Protein AF-V4CBM0-F1 (afdb_monomer)

pLDDT: mean 77.6, std 17.49, range [26.98, 95.88]

Organism: Lottia gigantea (NCBI:txid225164)

Nearest PDB structures (foldseek):
  9im6-assembly1_A  TM=3.497E-01  e=1.088E+00  Hom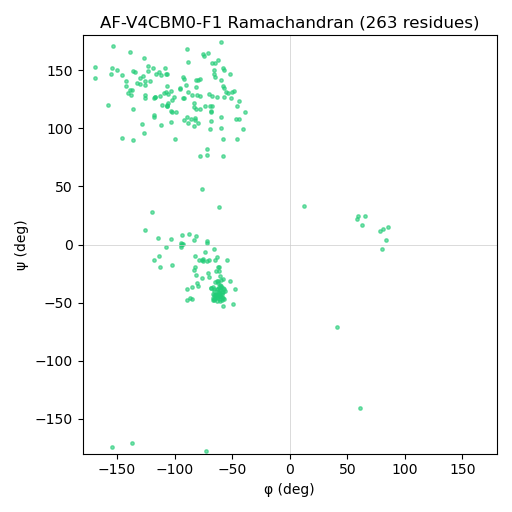o sapiens
  8fs6-assembly1_H  TM=1.779E-01  e=6.383E-01  Saccharomyces cerevisiae
  5ogu-assembly1_A  TM=2.529E-01  e=5.389E+00  Spiroplasma melliferum KC3
  7fgw-assembly2_D  TM=2.327E-01  e=9.746E+00  Toxoplasma gondii

Solvent-accessible surface area (backbone atoms only — not comparable to full-atom values): 16194 Å² total; per-residue (Å²): 112,70,66,62,57,54,51,52,42,50,52,18,54,55,73,86,77,54,63,47,79,45,83,34,39,63,68,55,44,67,76,66,71,54,91,44,55,75,46,75,43,54,47,54,100,58,35,25,43,33,35,30,48,56,75,78,71,84,67,77,94,55,95,67,74,84,70,86,45,55,39,68,57,25,50,47,54,54,52,49,48,52,51,50,52,47,53,58,36,55,77,61,43,39,72,63,37,80,58,59,73,44,76,55,95,90,49,75,42,64,53,70,76,48,50,53,52,37,46,76,70,66,41,54,35,91,83,51,84,93,35,48,65,88,85,62,50,73,82,42,77,48,71,37,41,93,64,28,34,40,33,37,30,38,42,94,88,71,47,80,44,82,46,80,41,49,72,99,55,68,73,92,79,61,55,71,66,51,55,51,36,25,70,73,60,33,66,43,76,49,82,37,73,46,67,75,44,78,39,89,89,71,13,60,42,73,58,58,98,82,40,66,39,78,50,75,46,64,18,64,45,48,68,26,47,63,49,67,41,50,98,86,58,56,49,51,66,58,54,89,53,78,89,52,91,69,61,96,88,59,72,70,66,84,70,44,91,86,56,89,77,89,81,81,133

Mean predicted aligned error: 12.55 Å

Foldseek 3Di:
DVVVVVVQLVQLQDDDDQKDKDKDFPVRCVVPPDPQWPDWADQDPTIITTIGGNDPPPPPPDPDPPDPHNNVVSVVVQVVLVVLVVVLCVQLVVQLFVQWLADDSNDTDGDPVSVVSCVVVVQDDPPDPSHDYDQWAFPDKQRLAHQAIWTFTQGPVRDTDIDGTDPPDDPVFDDPVCSVCLLVQHKDKGKDADDFDADRPHRTDDGDPPDIDIDIDGSCSNVQRWDRADPVSHTDHRPPCPVVPDDPVDDPVPVPVVDDDDDDD

Structure (mmCIF, N/CA/C/O backbone):
data_AF-V4CBM0-F1
#
_entry.id   AF-V4CBM0-F1
#
loop_
_atom_site.group_PDB
_atom_site.id
_atom_site.type_symbol
_atom_site.label_atom_id
_atom_site.label_alt_id
_atom_site.label_comp_id
_atom_site.label_asym_id
_atom_site.label_entity_id
_atom_site.label_seq_id
_atom_site.pdbx_PDB_ins_code
_atom_site.Cartn_x
_atom_site.Cartn_y
_atom_site.Cartn_z
_atom_site.occupancy
_atom_site.B_iso_or_equiv
_atom_site.auth_seq_id
_atom_site.auth_comp_id
_atom_site.auth_asym_id
_atom_site.auth_atom_id
_atom_site.pdbx_PDB_model_num
ATOM 1 N N . MET A 1 1 ? 16.970 11.444 10.203 1.00 76.62 1 MET A N 1
ATOM 2 C CA . MET A 1 1 ? 16.999 10.118 10.868 1.00 76.62 1 MET A CA 1
ATOM 3 C C . MET A 1 1 ? 16.094 9.079 10.203 1.00 76.62 1 MET A C 1
ATOM 5 O O . MET A 1 1 ? 16.608 8.006 9.932 1.00 76.62 1 MET A O 1
ATOM 9 N N . LYS A 1 2 ? 14.819 9.370 9.869 1.00 85.69 2 LYS A N 1
ATOM 10 C CA . LYS A 1 2 ? 13.901 8.404 9.210 1.00 85.69 2 LYS A CA 1
ATOM 11 C C . LYS A 1 2 ? 14.503 7.709 7.976 1.00 85.69 2 LYS A C 1
ATOM 13 O O . LYS A 1 2 ? 14.525 6.488 7.919 1.00 85.69 2 LYS A O 1
ATOM 18 N N . LEU A 1 3 ? 15.054 8.488 7.040 1.00 89.81 3 LEU A N 1
ATOM 19 C CA . LEU A 1 3 ? 15.660 7.955 5.815 1.00 89.81 3 LEU A CA 1
ATOM 20 C C . LEU A 1 3 ? 16.790 6.957 6.105 1.00 89.81 3 LEU A C 1
ATOM 22 O O . LEU A 1 3 ? 16.797 5.873 5.545 1.00 89.81 3 LEU A O 1
ATOM 26 N N . LEU A 1 4 ? 17.697 7.289 7.030 1.00 89.56 4 LEU A N 1
ATOM 27 C CA . LEU A 1 4 ? 18.820 6.418 7.395 1.00 89.56 4 LEU A CA 1
ATOM 28 C C . LEU A 1 4 ? 18.348 5.067 7.944 1.00 89.56 4 LEU A C 1
ATOM 30 O O . LEU A 1 4 ? 18.882 4.037 7.546 1.00 89.56 4 LEU A O 1
ATOM 34 N N . GLY A 1 5 ? 17.339 5.065 8.822 1.00 86.06 5 GLY A N 1
ATOM 35 C CA . GLY A 1 5 ? 16.771 3.828 9.363 1.00 86.06 5 GLY A CA 1
ATOM 36 C C . GLY A 1 5 ? 16.129 2.965 8.276 1.00 86.06 5 GLY A C 1
ATOM 37 O O . GLY A 1 5 ? 16.406 1.768 8.200 1.00 86.06 5 GLY A O 1
ATOM 38 N N . ASN A 1 6 ? 15.341 3.586 7.392 1.00 88.06 6 ASN A N 1
ATOM 39 C CA . ASN A 1 6 ? 14.680 2.872 6.302 1.00 88.06 6 ASN A CA 1
ATOM 40 C C . ASN A 1 6 ? 15.688 2.296 5.297 1.00 88.06 6 ASN A C 1
ATOM 42 O O . ASN A 1 6 ? 15.641 1.117 4.953 1.00 88.06 6 ASN A O 1
ATOM 46 N N . SER A 1 7 ? 16.669 3.099 4.882 1.00 89.25 7 SER A N 1
ATOM 47 C CA . SER A 1 7 ? 17.710 2.647 3.961 1.00 89.25 7 SER A CA 1
ATOM 48 C C . SER A 1 7 ? 18.575 1.532 4.554 1.00 89.25 7 SER A C 1
ATOM 50 O O . SER A 1 7 ? 19.030 0.670 3.807 1.00 89.25 7 SER A O 1
ATOM 52 N N . LEU A 1 8 ? 18.795 1.505 5.874 1.00 89.31 8 LEU A N 1
ATOM 53 C CA . LEU A 1 8 ? 19.616 0.481 6.525 1.00 89.31 8 LEU A CA 1
ATOM 54 C C . LEU A 1 8 ? 18.985 -0.921 6.444 1.00 89.31 8 LEU A C 1
ATOM 56 O O . LEU A 1 8 ? 19.668 -1.878 6.059 1.00 89.31 8 LEU A O 1
ATOM 60 N N . TYR A 1 9 ? 17.692 -1.066 6.768 1.00 88.25 9 TYR A N 1
ATOM 61 C CA . TYR A 1 9 ? 17.031 -2.372 6.629 1.00 88.25 9 TYR A CA 1
ATOM 62 C C . TYR A 1 9 ? 16.884 -2.757 5.151 1.00 88.25 9 TYR A C 1
ATOM 64 O O . TYR A 1 9 ? 17.096 -3.921 4.806 1.00 88.25 9 TYR A O 1
ATOM 72 N N . GLY A 1 10 ? 16.599 -1.788 4.271 1.00 88.81 10 GLY A N 1
ATOM 73 C CA . GLY A 1 10 ? 16.515 -2.017 2.827 1.00 88.81 10 GLY A CA 1
ATOM 74 C C . GLY A 1 10 ? 17.833 -2.557 2.272 1.00 88.81 10 GLY A C 1
ATOM 75 O O . GLY A 1 10 ? 17.858 -3.581 1.590 1.00 88.81 10 GLY A O 1
ATOM 76 N N . LYS A 1 11 ? 18.961 -1.955 2.672 1.00 88.06 11 LYS A N 1
ATOM 77 C CA . LYS A 1 11 ? 20.306 -2.432 2.318 1.00 88.06 11 LYS A CA 1
ATOM 78 C C . LYS A 1 11 ? 20.616 -3.821 2.859 1.00 88.06 11 LYS A C 1
ATOM 80 O O . LYS A 1 11 ? 21.287 -4.592 2.180 1.00 88.06 11 LYS A O 1
ATOM 85 N N . SER A 1 12 ? 20.089 -4.174 4.029 1.00 88.56 12 SER A N 1
ATOM 86 C CA . SER A 1 12 ? 20.242 -5.525 4.584 1.00 88.56 12 SER A CA 1
ATOM 87 C C . SER A 1 12 ? 19.546 -6.585 3.719 1.00 88.56 12 SER A C 1
ATOM 89 O O . SER A 1 12 ? 20.041 -7.700 3.616 1.00 88.56 12 SER A O 1
ATOM 91 N N . ASN A 1 13 ? 18.439 -6.236 3.053 1.00 86.44 13 ASN A N 1
ATOM 92 C CA . ASN A 1 13 ? 17.694 -7.125 2.153 1.00 86.44 13 ASN A CA 1
ATOM 93 C C . ASN A 1 13 ? 18.099 -7.012 0.678 1.00 86.44 13 ASN A C 1
ATOM 95 O O . ASN A 1 13 ? 17.535 -7.731 -0.150 1.00 86.44 13 ASN A O 1
ATOM 99 N N . GLN A 1 14 ? 19.066 -6.152 0.339 1.00 84.75 14 GLN A N 1
ATOM 100 C CA . GLN A 1 14 ? 19.487 -5.938 -1.041 1.00 84.75 14 GLN A CA 1
ATOM 101 C C . GLN A 1 14 ? 19.856 -7.280 -1.694 1.00 84.75 14 GLN A C 1
ATOM 103 O O . GLN A 1 14 ? 20.572 -8.099 -1.103 1.00 84.75 14 GLN A O 1
ATOM 108 N N . LYS A 1 15 ? 19.295 -7.516 -2.885 1.00 79.00 15 LYS A N 1
ATOM 109 C CA . LYS A 1 15 ? 19.694 -8.615 -3.764 1.00 79.00 15 LYS A CA 1
ATOM 110 C C . LYS A 1 15 ? 20.981 -8.218 -4.475 1.00 79.00 15 LYS A C 1
ATOM 112 O O . LYS A 1 15 ? 21.133 -7.054 -4.852 1.00 79.00 15 LYS A O 1
ATOM 117 N N . ASP A 1 16 ? 21.872 -9.182 -4.654 1.00 76.06 16 ASP A N 1
ATOM 118 C CA . ASP A 1 16 ? 23.047 -8.985 -5.492 1.00 76.06 16 ASP A CA 1
ATOM 119 C C . ASP A 1 16 ? 22.558 -8.729 -6.923 1.00 76.06 16 ASP A C 1
ATOM 121 O O . ASP A 1 16 ? 21.705 -9.451 -7.445 1.00 76.06 16 ASP A O 1
ATOM 125 N N . ILE A 1 17 ? 23.027 -7.633 -7.512 1.00 77.12 17 ILE A N 1
ATOM 126 C CA . ILE A 1 17 ? 22.750 -7.297 -8.904 1.00 77.12 17 ILE A CA 1
ATOM 127 C C . ILE A 1 17 ? 23.904 -7.900 -9.692 1.00 77.12 17 ILE A C 1
ATOM 129 O O . ILE A 1 17 ? 25.021 -7.407 -9.599 1.00 77.12 17 ILE A O 1
ATOM 133 N N . THR A 1 18 ? 23.636 -8.984 -10.412 1.00 81.50 18 THR A N 1
ATOM 134 C CA . THR A 1 18 ? 24.633 -9.661 -11.253 1.00 81.50 18 THR A CA 1
ATOM 135 C C . THR A 1 18 ? 24.577 -9.182 -12.697 1.00 81.50 18 THR A C 1
ATOM 137 O O . THR A 1 18 ? 25.313 -9.679 -13.535 1.00 81.50 18 THR A O 1
ATOM 140 N N . THR A 1 19 ? 23.690 -8.237 -13.020 1.00 85.94 19 THR A N 1
ATOM 141 C CA . THR A 1 19 ? 23.535 -7.724 -14.380 1.00 85.94 19 THR A CA 1
ATOM 142 C C . THR A 1 19 ? 23.768 -6.225 -14.436 1.00 85.94 19 THR A C 1
ATOM 144 O O . THR A 1 19 ? 23.343 -5.466 -13.565 1.00 85.94 19 THR A O 1
ATOM 147 N N . SER A 1 20 ? 24.430 -5.774 -15.494 1.00 87.44 20 SER A N 1
ATOM 148 C CA . SER A 1 20 ? 24.606 -4.357 -15.791 1.00 87.44 20 SER A CA 1
ATOM 149 C C . SER A 1 20 ? 23.913 -4.002 -17.095 1.00 87.44 20 SER A C 1
ATOM 151 O O . SER A 1 20 ? 23.815 -4.812 -18.017 1.00 87.44 20 SER A O 1
ATOM 153 N N . ARG A 1 21 ? 23.399 -2.770 -17.170 1.00 90.25 21 ARG A N 1
ATOM 154 C CA . ARG A 1 21 ? 22.770 -2.227 -18.376 1.00 90.25 21 ARG A CA 1
ATOM 155 C C . ARG A 1 21 ? 23.606 -1.095 -18.938 1.00 90.25 21 ARG A C 1
ATOM 157 O O . ARG A 1 21 ? 23.890 -0.127 -18.238 1.00 90.25 21 ARG A O 1
ATOM 164 N N . HIS A 1 22 ? 23.928 -1.198 -20.220 1.00 89.38 22 HIS A N 1
ATOM 165 C CA . HIS A 1 22 ? 24.756 -0.242 -20.946 1.00 89.38 22 HIS A CA 1
ATOM 166 C C . HIS A 1 22 ? 24.018 0.310 -22.159 1.00 89.38 22 HIS A C 1
ATOM 168 O O . HIS A 1 22 ? 23.159 -0.358 -22.726 1.00 89.38 22 HIS A O 1
ATOM 174 N N . LEU A 1 23 ? 24.375 1.523 -22.582 1.00 92.44 23 LEU A N 1
ATOM 175 C CA . LEU A 1 23 ? 23.932 2.093 -23.854 1.00 92.44 23 LEU A CA 1
ATOM 176 C C . LEU A 1 23 ? 25.089 2.011 -24.855 1.00 92.44 23 LEU A C 1
ATOM 178 O O . LEU A 1 23 ? 26.056 2.765 -24.748 1.00 92.44 23 LEU A O 1
ATOM 182 N N . TRP A 1 24 ? 25.012 1.085 -25.806 1.00 92.31 24 TRP A N 1
ATOM 183 C CA . TRP A 1 24 ? 26.088 0.784 -26.754 1.00 92.31 24 TRP A CA 1
ATOM 184 C C . TRP A 1 24 ? 25.722 1.147 -28.186 1.00 92.31 24 TRP A C 1
ATOM 186 O O . TRP A 1 24 ? 24.564 1.061 -28.583 1.00 92.31 24 TRP A O 1
ATOM 196 N N . SER A 1 25 ? 26.723 1.529 -28.981 1.00 91.19 25 SER A N 1
ATOM 197 C CA . SER A 1 25 ? 26.547 1.659 -30.430 1.00 91.19 25 SER A CA 1
ATOM 198 C C . SER A 1 25 ? 26.487 0.288 -31.108 1.00 91.19 25 SER A C 1
ATOM 200 O O . SER A 1 25 ? 26.961 -0.694 -30.537 1.00 91.19 25 SER A O 1
ATOM 202 N N . GLU A 1 26 ? 25.986 0.205 -32.346 1.00 86.44 26 GLU A N 1
ATOM 203 C CA . GLU A 1 26 ? 26.012 -1.059 -33.106 1.00 86.44 26 GLU A CA 1
ATOM 204 C C . GLU A 1 26 ? 27.435 -1.626 -33.244 1.00 86.44 26 GLU A C 1
ATOM 206 O O . GLU A 1 26 ? 27.645 -2.831 -33.113 1.00 86.44 26 GLU A O 1
ATOM 211 N N . ALA A 1 27 ? 28.425 -0.756 -33.469 1.00 88.31 27 ALA A N 1
ATOM 212 C CA . ALA A 1 27 ? 29.824 -1.156 -33.577 1.00 88.31 27 ALA A CA 1
ATOM 213 C C . ALA A 1 27 ? 30.355 -1.713 -32.247 1.00 88.31 27 ALA A C 1
ATOM 215 O O . ALA A 1 27 ? 31.015 -2.750 -32.233 1.00 88.31 27 ALA A O 1
ATOM 216 N N . THR A 1 28 ? 30.025 -1.058 -31.130 1.00 89.56 28 THR A N 1
ATOM 217 C CA . THR A 1 28 ? 30.413 -1.499 -29.782 1.00 89.56 28 THR A CA 1
ATOM 218 C C . THR A 1 28 ? 29.756 -2.827 -29.421 1.00 89.56 28 THR A C 1
ATOM 220 O O . THR A 1 28 ? 30.436 -3.711 -28.912 1.00 89.56 28 THR A O 1
ATOM 223 N N . LEU A 1 29 ? 28.468 -2.990 -29.730 1.00 87.06 29 LEU A N 1
ATOM 224 C CA . LEU A 1 29 ? 27.737 -4.233 -29.509 1.00 87.06 29 LEU A CA 1
ATOM 225 C C . LEU A 1 29 ? 28.360 -5.387 -30.297 1.00 87.06 29 LEU A C 1
ATOM 227 O O . LEU A 1 29 ? 28.656 -6.418 -29.712 1.00 87.06 29 LEU A O 1
ATOM 231 N N . LYS A 1 30 ? 28.632 -5.203 -31.596 1.00 86.75 30 LYS A N 1
ATOM 232 C CA . LYS A 1 30 ? 29.274 -6.238 -32.425 1.00 86.75 30 LYS A CA 1
ATOM 233 C C . LYS A 1 30 ? 30.675 -6.605 -31.937 1.00 86.75 30 LYS A C 1
ATOM 235 O O . LYS A 1 30 ? 31.043 -7.771 -31.995 1.00 86.75 30 LYS A O 1
ATOM 240 N N . ALA A 1 31 ? 31.451 -5.624 -31.474 1.00 88.06 31 ALA A N 1
ATOM 241 C CA . ALA A 1 31 ? 32.805 -5.853 -30.974 1.00 88.06 31 ALA A CA 1
ATOM 242 C C . ALA A 1 31 ? 32.844 -6.602 -29.629 1.00 88.06 31 ALA A C 1
ATOM 244 O O . ALA A 1 31 ? 33.845 -7.247 -29.340 1.00 88.06 31 ALA A O 1
ATOM 245 N N . ASN A 1 32 ? 31.775 -6.522 -28.828 1.00 85.69 32 ASN A N 1
ATOM 246 C CA . ASN A 1 32 ? 31.679 -7.116 -27.489 1.00 85.69 32 ASN A CA 1
ATOM 247 C C . ASN A 1 32 ? 30.531 -8.142 -27.397 1.00 85.69 32 ASN A C 1
ATOM 249 O O . ASN A 1 32 ? 29.930 -8.306 -26.339 1.00 85.69 32 ASN A O 1
ATOM 253 N N . PHE A 1 33 ? 30.170 -8.784 -28.514 1.00 86.38 33 PHE A N 1
ATOM 254 C CA . PHE A 1 33 ? 29.100 -9.781 -28.545 1.00 86.38 33 PHE A CA 1
ATOM 255 C C . PHE A 1 33 ? 29.641 -11.144 -28.102 1.00 86.38 33 PHE A C 1
ATOM 257 O O . PHE A 1 33 ? 30.300 -11.836 -28.881 1.00 86.38 33 PHE A O 1
ATOM 264 N N . ASP A 1 34 ? 29.366 -11.524 -26.858 1.00 83.69 34 ASP A N 1
ATOM 265 C CA . ASP A 1 34 ? 29.839 -12.766 -26.249 1.00 83.69 34 ASP A CA 1
ATOM 266 C C . ASP A 1 34 ? 28.736 -13.477 -25.436 1.00 83.69 34 ASP A C 1
ATOM 268 O O . ASP A 1 34 ? 27.558 -13.122 -25.498 1.00 83.69 34 ASP A O 1
ATOM 272 N N . SER A 1 35 ? 29.115 -14.515 -24.685 1.00 83.12 35 SER A N 1
ATOM 273 C CA . SER A 1 35 ? 28.209 -15.294 -23.832 1.00 83.12 35 SER A CA 1
ATOM 274 C C . SER A 1 35 ? 27.694 -14.549 -22.597 1.00 83.12 35 SER A C 1
ATOM 276 O O . SER A 1 35 ? 26.767 -15.037 -21.953 1.00 83.12 35 SER A O 1
ATOM 278 N N . HIS A 1 36 ? 28.285 -13.408 -22.239 1.00 81.62 36 HIS A N 1
ATOM 279 C CA . HIS A 1 36 ? 27.859 -12.603 -21.093 1.00 81.62 36 HIS A CA 1
ATOM 280 C C . HIS A 1 36 ? 26.676 -11.712 -21.437 1.00 81.62 36 HIS A C 1
ATOM 282 O O . HIS A 1 36 ? 25.953 -11.263 -20.549 1.00 81.62 36 HIS A O 1
ATOM 288 N N . LEU A 1 37 ? 26.446 -11.462 -22.722 1.00 85.31 37 LEU A N 1
ATOM 289 C CA . LEU A 1 37 ? 25.296 -10.713 -23.177 1.00 85.31 37 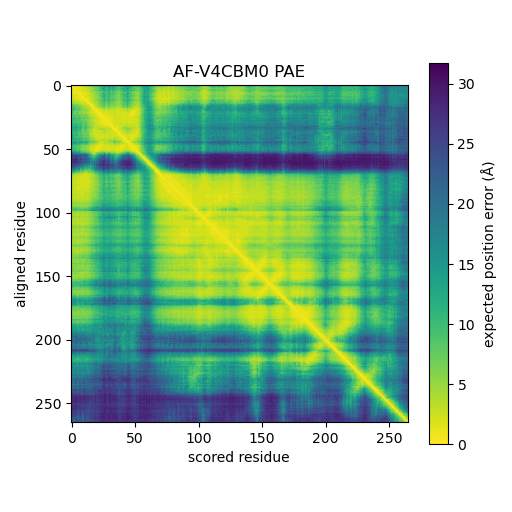LEU A CA 1
ATOM 290 C C . LEU A 1 37 ? 24.007 -11.517 -22.934 1.00 85.31 37 LEU A C 1
ATOM 292 O O . LEU A 1 37 ? 23.775 -12.555 -23.549 1.00 85.31 37 LEU A O 1
ATOM 296 N N . ILE A 1 38 ? 23.141 -11.005 -22.057 1.00 86.94 38 ILE A N 1
ATOM 297 C CA . ILE A 1 38 ? 21.846 -11.622 -21.728 1.00 86.94 38 ILE A CA 1
ATOM 298 C C . ILE A 1 38 ? 20.784 -11.160 -22.722 1.00 86.94 38 ILE A C 1
ATOM 300 O O . ILE A 1 38 ? 19.978 -11.952 -23.208 1.00 86.94 38 ILE A O 1
ATOM 304 N N . ASN A 1 39 ? 20.754 -9.855 -22.995 1.00 88.50 39 ASN A N 1
ATOM 305 C CA . ASN A 1 39 ? 19.740 -9.244 -23.840 1.00 88.50 39 ASN A CA 1
ATOM 306 C C . ASN A 1 39 ? 20.262 -7.952 -24.480 1.00 88.50 39 ASN A C 1
ATOM 308 O O . ASN A 1 39 ? 21.094 -7.254 -23.904 1.00 88.50 39 ASN A O 1
ATOM 312 N N . TYR A 1 40 ? 19.743 -7.598 -25.653 1.00 87.81 40 TYR A N 1
ATOM 313 C CA . TYR A 1 40 ? 19.979 -6.299 -26.274 1.00 87.81 40 TYR A CA 1
ATOM 314 C C . TYR A 1 40 ? 18.715 -5.803 -26.977 1.00 87.81 40 TYR A C 1
ATOM 316 O O . TYR A 1 40 ? 18.037 -6.543 -27.686 1.00 87.81 40 TYR A O 1
ATOM 324 N N . GLU A 1 41 ? 18.405 -4.524 -26.800 1.00 85.31 41 GLU A N 1
ATOM 325 C CA . GLU A 1 41 ? 17.227 -3.875 -27.368 1.00 85.31 41 GLU A CA 1
ATOM 326 C C . GLU A 1 41 ? 17.656 -2.640 -28.164 1.00 85.31 41 GLU A C 1
ATOM 328 O O . GLU A 1 41 ? 18.339 -1.758 -27.637 1.00 85.31 41 GLU A O 1
ATOM 333 N N . LYS A 1 42 ? 17.251 -2.554 -29.438 1.00 84.75 42 LYS A N 1
ATOM 334 C CA . LYS A 1 42 ? 17.526 -1.380 -30.274 1.00 84.75 42 LYS A CA 1
ATOM 335 C C . LYS A 1 42 ? 16.709 -0.192 -29.766 1.00 84.75 42 LYS A C 1
ATOM 337 O O . LYS A 1 42 ? 15.484 -0.228 -29.782 1.00 84.75 42 LYS A O 1
ATOM 342 N N . VAL A 1 43 ? 17.383 0.875 -29.346 1.00 81.56 43 VAL A N 1
ATOM 343 C CA . VAL A 1 43 ? 16.724 2.105 -28.874 1.00 81.56 43 VAL A CA 1
ATOM 344 C C . VAL A 1 43 ? 16.387 3.009 -30.052 1.00 81.56 43 VAL A C 1
ATOM 346 O O . VAL A 1 43 ? 15.280 3.537 -30.139 1.00 81.56 43 VAL A O 1
ATOM 349 N N . ASN A 1 44 ? 17.361 3.194 -30.943 1.00 82.81 44 ASN A N 1
ATOM 350 C CA . ASN A 1 44 ? 17.296 4.036 -32.134 1.00 82.81 44 ASN A CA 1
ATOM 351 C C . ASN A 1 44 ? 18.287 3.510 -33.190 1.00 82.81 44 ASN A C 1
ATOM 353 O O . ASN A 1 44 ? 18.901 2.461 -33.001 1.00 82.81 44 ASN A O 1
ATOM 357 N N . ASP A 1 45 ? 18.457 4.223 -34.304 1.00 81.44 45 ASP A N 1
ATOM 358 C CA . ASP A 1 45 ? 19.302 3.771 -35.417 1.00 81.44 45 ASP A CA 1
ATOM 359 C C . ASP A 1 45 ? 20.783 3.585 -35.082 1.00 81.44 45 ASP A C 1
ATOM 361 O O . ASP A 1 45 ? 21.466 2.859 -35.798 1.00 81.44 45 ASP A O 1
ATOM 365 N N . SER A 1 46 ? 21.280 4.188 -34.002 1.00 81.44 46 SER A N 1
ATOM 366 C CA . SER A 1 46 ? 22.697 4.145 -33.641 1.00 81.44 46 SER A CA 1
ATOM 367 C C . SER A 1 46 ? 22.989 3.467 -32.305 1.00 81.44 46 SER A C 1
ATOM 369 O O . SER A 1 46 ? 24.154 3.159 -32.054 1.00 81.44 46 SER A O 1
ATOM 371 N N . GLN A 1 47 ? 21.984 3.220 -31.457 1.00 88.75 47 GLN A N 1
ATOM 372 C CA . GLN A 1 47 ? 22.174 2.793 -30.069 1.00 88.75 47 GLN A CA 1
ATOM 373 C C . GLN A 1 47 ? 21.268 1.635 -29.639 1.00 88.75 47 GLN A C 1
ATOM 375 O O . GLN A 1 47 ? 20.107 1.524 -30.039 1.00 88.75 47 GLN A O 1
ATOM 380 N N . TYR A 1 48 ? 21.804 0.828 -28.728 1.00 88.44 48 TYR A N 1
ATOM 381 C CA . TYR A 1 48 ? 21.191 -0.348 -28.127 1.00 88.44 48 TYR A CA 1
ATOM 382 C C . TYR A 1 48 ? 21.318 -0.271 -26.603 1.00 88.44 48 TYR A C 1
ATOM 384 O O . TYR A 1 48 ? 22.379 0.090 -26.096 1.00 88.44 48 TYR A O 1
ATOM 392 N N . ILE A 1 49 ? 20.261 -0.625 -25.870 1.00 92.06 49 ILE A N 1
ATOM 393 C CA . ILE A 1 49 ? 20.373 -0.964 -24.448 1.00 92.06 49 ILE A CA 1
ATOM 394 C C . ILE A 1 49 ? 20.798 -2.422 -24.385 1.00 92.06 49 ILE A C 1
ATOM 396 O O . ILE A 1 49 ? 20.107 -3.282 -24.923 1.00 92.06 49 ILE A O 1
ATOM 400 N N . VAL A 1 50 ? 21.925 -2.692 -23.744 1.00 89.25 50 VAL A N 1
ATOM 401 C CA . VAL A 1 50 ? 22.518 -4.024 -23.645 1.00 89.25 50 VAL A CA 1
ATOM 402 C C . VAL A 1 50 ? 22.571 -4.416 -22.180 1.00 89.25 50 VAL A C 1
ATOM 404 O O . VAL A 1 50 ? 23.083 -3.659 -21.359 1.00 89.25 50 VAL A O 1
ATOM 407 N N . GLU A 1 51 ? 22.009 -5.573 -21.853 1.00 92.00 51 GLU A N 1
ATOM 408 C CA . GLU A 1 51 ? 22.066 -6.181 -20.529 1.00 92.00 51 GLU A CA 1
ATOM 409 C C . GLU A 1 51 ? 23.095 -7.309 -20.538 1.00 92.00 51 GLU A C 1
ATOM 411 O O . GLU A 1 51 ? 23.029 -8.220 -21.366 1.00 92.00 51 GLU A O 1
ATOM 416 N N . ILE A 1 52 ? 24.055 -7.223 -19.624 1.00 89.50 52 ILE A N 1
ATOM 417 C CA . ILE A 1 52 ? 25.225 -8.099 -19.563 1.00 89.50 52 ILE A CA 1
ATOM 418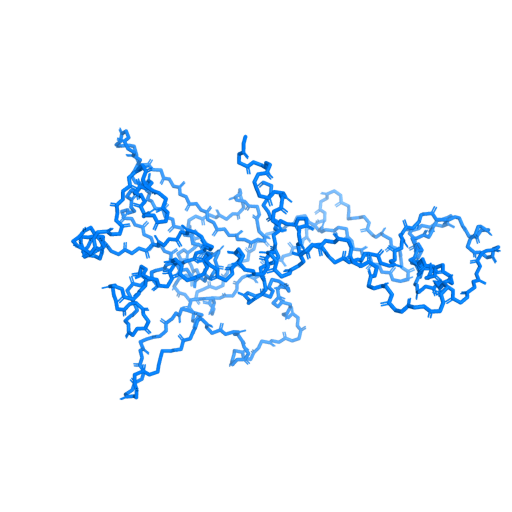 C C . ILE A 1 52 ? 25.289 -8.701 -18.170 1.00 89.50 52 ILE A C 1
ATOM 420 O O . ILE A 1 52 ? 25.082 -7.991 -17.186 1.00 89.50 52 ILE A O 1
ATOM 424 N N . ASN A 1 53 ? 25.581 -9.993 -18.087 1.00 87.12 53 ASN A N 1
ATOM 425 C CA . ASN A 1 53 ? 25.921 -10.656 -16.842 1.00 87.12 53 ASN A CA 1
ATOM 426 C C . ASN A 1 53 ? 27.339 -10.237 -16.444 1.00 87.12 53 ASN A C 1
ATOM 428 O O . ASN A 1 53 ? 28.286 -10.456 -17.198 1.00 87.12 53 ASN A O 1
ATOM 432 N N . GLU A 1 54 ? 27.494 -9.610 -15.286 1.00 74.44 54 GLU A N 1
ATOM 433 C CA . GLU A 1 54 ? 28.817 -9.389 -14.719 1.00 74.44 54 GLU A CA 1
ATOM 434 C C . GLU A 1 54 ? 29.372 -10.766 -14.327 1.00 74.44 54 GLU A C 1
ATOM 436 O O . GLU A 1 54 ? 28.745 -11.474 -13.541 1.00 74.44 54 GLU A O 1
ATOM 441 N N . GLU A 1 55 ? 30.500 -11.183 -14.919 1.00 63.09 55 GLU A N 1
ATOM 442 C CA . GLU A 1 55 ? 31.161 -12.441 -14.553 1.00 63.09 55 GLU A CA 1
ATOM 443 C C . GLU A 1 55 ? 31.293 -12.535 -13.026 1.00 63.09 55 GLU A C 1
ATOM 445 O O . GLU A 1 55 ? 31.791 -11.611 -12.368 1.00 63.09 55 GLU A O 1
ATOM 450 N N . GLU A 1 56 ? 30.914 -13.683 -12.455 1.00 54.34 56 GLU A N 1
ATOM 451 C CA . GLU A 1 56 ? 31.467 -14.083 -11.169 1.00 54.34 56 GLU A CA 1
ATOM 452 C C . GLU A 1 56 ? 32.978 -14.182 -11.377 1.00 54.34 56 GLU A C 1
ATOM 454 O O . GLU A 1 56 ? 33.464 -15.151 -11.956 1.00 54.34 56 GLU A O 1
ATOM 459 N N . LYS A 1 57 ? 33.733 -13.155 -10.960 1.00 51.66 57 LYS A N 1
ATOM 460 C CA . LYS A 1 57 ? 35.191 -13.259 -10.859 1.00 51.66 57 LYS A CA 1
ATOM 461 C C . LYS A 1 57 ? 35.489 -14.582 -10.171 1.00 51.66 57 LYS A C 1
ATOM 463 O O . LYS A 1 57 ? 35.033 -14.767 -9.047 1.00 51.66 57 LYS A O 1
ATOM 468 N N . GLU A 1 58 ? 36.204 -15.462 -10.863 1.00 40.75 58 GLU A N 1
ATOM 469 C CA . GLU A 1 58 ? 36.577 -16.806 -10.428 1.00 40.75 58 GLU A CA 1
ATOM 470 C C . GLU A 1 58 ? 36.982 -16.777 -8.942 1.00 40.75 58 GLU A C 1
ATOM 472 O O . GLU A 1 58 ? 38.058 -16.302 -8.567 1.00 40.75 58 GLU A O 1
ATOM 477 N N . PHE A 1 59 ? 36.054 -17.167 -8.064 1.00 47.84 59 PHE A N 1
ATOM 478 C CA . PHE A 1 59 ? 36.296 -17.181 -6.630 1.00 47.84 59 PHE A CA 1
ATOM 479 C C . PHE A 1 59 ? 37.134 -18.416 -6.323 1.00 47.84 59 PHE A C 1
ATOM 481 O O . PHE A 1 59 ? 36.689 -19.548 -6.497 1.00 47.84 59 PHE A O 1
ATOM 488 N N . ASP A 1 60 ? 38.344 -18.173 -5.834 1.00 46.72 60 ASP A N 1
ATOM 489 C CA . ASP A 1 60 ? 39.255 -19.162 -5.268 1.00 46.72 60 ASP A CA 1
ATOM 490 C C . ASP A 1 60 ? 38.511 -20.134 -4.318 1.00 46.72 60 ASP A C 1
ATOM 492 O O . ASP A 1 60 ? 38.044 -19.733 -3.247 1.00 46.72 60 ASP A O 1
ATOM 496 N N . CYS A 1 61 ? 38.342 -21.379 -4.791 1.00 40.81 61 CYS A N 1
ATOM 497 C CA . CYS A 1 61 ? 37.898 -22.658 -4.202 1.00 40.81 61 CYS A CA 1
ATOM 498 C C . CYS A 1 61 ? 37.239 -22.721 -2.802 1.00 40.81 61 CYS A C 1
ATOM 500 O O . CYS A 1 61 ? 37.346 -23.732 -2.106 1.00 40.81 61 CYS A O 1
ATOM 502 N N . THR A 1 62 ? 36.483 -21.712 -2.380 1.00 53.00 62 THR A N 1
ATOM 503 C CA . THR A 1 62 ? 35.604 -21.777 -1.207 1.00 53.00 62 THR A CA 1
ATOM 504 C C . THR A 1 62 ? 34.306 -21.035 -1.514 1.00 53.00 62 THR A C 1
ATOM 506 O O . THR A 1 62 ? 34.376 -19.898 -1.976 1.00 53.00 62 THR A O 1
ATOM 509 N N . PRO A 1 63 ? 33.117 -21.622 -1.262 1.00 43.56 63 PRO A N 1
ATOM 510 C CA . PRO A 1 63 ? 31.840 -20.953 -1.487 1.00 43.56 63 PRO A CA 1
ATOM 511 C C . PRO A 1 63 ? 31.657 -19.866 -0.422 1.00 43.56 63 PRO A C 1
ATOM 513 O O . PRO A 1 63 ? 30.959 -20.033 0.577 1.00 43.56 63 PRO A O 1
ATOM 516 N N . LYS A 1 64 ? 32.350 -18.742 -0.593 1.00 51.97 64 LYS A N 1
ATOM 517 C CA . LYS A 1 64 ? 32.104 -17.523 0.163 1.00 51.97 64 LYS A CA 1
ATOM 518 C C . LYS A 1 64 ? 30.896 -16.880 -0.487 1.00 51.97 64 LYS A C 1
ATOM 520 O O . LYS A 1 64 ? 31.006 -16.328 -1.571 1.00 51.97 64 LYS A O 1
ATOM 525 N N . SER A 1 65 ? 29.746 -16.990 0.173 1.00 50.44 65 SER A N 1
ATOM 526 C CA . SER A 1 65 ? 28.567 -16.175 -0.126 1.00 50.44 65 SER A CA 1
ATOM 527 C C . SER A 1 65 ? 29.012 -14.747 -0.463 1.00 50.44 65 SER A C 1
ATOM 529 O O . SER A 1 65 ? 29.536 -14.051 0.406 1.00 50.44 65 SER A O 1
ATOM 531 N N . THR A 1 66 ? 28.813 -14.321 -1.712 1.00 58.09 66 THR A N 1
ATOM 532 C CA . THR A 1 66 ? 29.103 -12.958 -2.203 1.00 58.09 66 THR A CA 1
ATOM 533 C C . THR A 1 66 ? 28.287 -11.900 -1.471 1.00 58.09 66 THR A C 1
ATOM 535 O O . THR A 1 66 ? 28.648 -10.723 -1.445 1.00 58.09 66 THR A O 1
ATOM 538 N N . ARG A 1 67 ? 27.199 -12.329 -0.826 1.00 60.66 67 ARG A N 1
ATOM 539 C CA . ARG A 1 67 ? 26.286 -11.473 -0.090 1.00 60.66 67 ARG A CA 1
ATOM 540 C C . ARG A 1 67 ? 26.943 -10.918 1.173 1.00 60.66 67 ARG A C 1
ATOM 542 O O . ARG A 1 67 ? 26.982 -11.569 2.216 1.00 60.66 67 ARG A O 1
ATOM 549 N N . LEU A 1 68 ? 27.412 -9.676 1.080 1.00 68.19 68 LEU A N 1
ATOM 550 C CA . LEU A 1 68 ? 27.925 -8.898 2.214 1.00 68.19 68 LEU A CA 1
ATOM 551 C C . LEU A 1 68 ? 26.800 -8.344 3.109 1.00 68.19 68 LEU A C 1
ATOM 553 O O . LEU A 1 68 ? 27.066 -7.866 4.212 1.00 68.19 68 LEU A O 1
ATOM 557 N N . SER A 1 69 ? 25.544 -8.377 2.644 1.00 76.75 69 SER A N 1
ATOM 558 C CA . SER A 1 69 ? 24.390 -7.856 3.379 1.00 76.75 69 SER A CA 1
ATOM 559 C C . SER A 1 69 ? 23.771 -8.916 4.308 1.00 76.75 69 SER A C 1
ATOM 561 O O . SER A 1 69 ? 23.501 -10.044 3.883 1.00 76.75 69 SER A O 1
ATOM 563 N N . PRO A 1 70 ? 23.503 -8.591 5.588 1.00 86.69 70 PRO A N 1
ATOM 564 C CA . PRO A 1 70 ? 22.924 -9.534 6.540 1.00 86.69 70 PRO A CA 1
ATOM 565 C C . PRO A 1 70 ? 21.412 -9.692 6.305 1.00 86.69 70 PRO A C 1
ATOM 567 O O . PRO A 1 70 ? 20.591 -9.183 7.064 1.00 86.69 70 PRO A O 1
ATOM 570 N N . SER A 1 71 ? 21.003 -10.423 5.271 1.00 87.50 71 SER A N 1
ATOM 571 C CA . SER A 1 71 ? 19.584 -10.557 4.892 1.00 87.50 71 SER A CA 1
ATOM 572 C C . SER A 1 71 ? 18.681 -11.168 5.953 1.00 87.50 71 SER A C 1
ATOM 574 O O . SER A 1 71 ? 17.491 -10.857 6.009 1.00 87.50 71 SER A O 1
ATOM 576 N N . HIS A 1 72 ? 19.234 -12.002 6.833 1.00 89.25 72 HIS A N 1
ATOM 577 C CA . HIS A 1 72 ? 18.508 -12.497 8.000 1.00 89.25 72 HIS A CA 1
ATOM 578 C C . HIS A 1 72 ? 18.080 -11.354 8.928 1.00 89.25 72 HIS A C 1
ATOM 580 O O . HIS A 1 72 ? 16.972 -11.393 9.454 1.00 89.25 72 HIS A O 1
ATOM 586 N N . LEU A 1 73 ? 18.903 -10.309 9.074 1.00 89.88 73 LEU A N 1
ATOM 587 C CA . LEU A 1 73 ? 18.553 -9.122 9.853 1.00 89.88 73 LEU A CA 1
ATOM 588 C C . LEU A 1 73 ? 17.398 -8.364 9.198 1.00 89.88 73 LEU A C 1
ATOM 590 O O . LEU A 1 73 ? 16.421 -8.043 9.867 1.00 89.88 73 LEU A O 1
ATOM 594 N N . GLY A 1 74 ? 17.471 -8.119 7.888 1.00 90.19 74 GLY A N 1
ATOM 595 C CA . GLY A 1 74 ? 16.387 -7.442 7.175 1.00 90.19 74 GLY A CA 1
ATOM 596 C C . GLY A 1 74 ? 15.077 -8.243 7.198 1.00 90.19 74 GLY A C 1
ATOM 597 O O . GLY A 1 74 ? 14.006 -7.673 7.403 1.00 90.19 74 GLY A O 1
ATOM 598 N N . SER A 1 75 ? 15.150 -9.571 7.092 1.00 90.69 75 SER A N 1
ATOM 599 C CA . SER A 1 75 ? 13.991 -10.466 7.232 1.00 90.69 75 SER A CA 1
ATOM 600 C C . SER A 1 75 ? 13.423 -10.451 8.656 1.00 90.69 75 SER A C 1
ATOM 602 O O . SER A 1 75 ? 12.205 -10.425 8.851 1.00 90.69 75 SER A O 1
ATOM 604 N N . PHE A 1 76 ? 14.293 -10.412 9.669 1.00 93.19 76 PHE A N 1
ATOM 605 C CA . PHE A 1 76 ? 13.896 -10.286 11.068 1.00 93.19 76 PHE A CA 1
ATOM 606 C C . PHE A 1 76 ? 13.157 -8.966 11.322 1.00 93.19 76 PHE A C 1
ATOM 608 O O . PHE A 1 76 ? 12.074 -8.981 11.898 1.00 93.19 76 PHE A O 1
ATOM 615 N N . VAL A 1 77 ? 13.668 -7.839 10.818 1.00 92.19 77 VAL A N 1
ATOM 616 C CA . VAL A 1 77 ? 13.001 -6.530 10.931 1.00 92.19 77 VAL A CA 1
ATOM 617 C C . VAL A 1 77 ? 11.609 -6.556 10.289 1.00 92.19 77 VAL A C 1
ATOM 619 O O . VAL A 1 77 ? 10.633 -6.160 10.929 1.00 92.19 77 VAL A O 1
ATOM 622 N N . LEU A 1 78 ? 11.484 -7.081 9.063 1.00 90.94 78 LEU A N 1
ATOM 623 C CA . LEU A 1 78 ? 10.197 -7.164 8.356 1.00 90.94 78 LEU A CA 1
ATOM 624 C C . LEU A 1 78 ? 9.191 -8.084 9.064 1.00 90.94 78 LEU A C 1
ATOM 626 O O . LEU A 1 78 ? 8.015 -7.743 9.198 1.00 90.94 78 LEU A O 1
ATOM 630 N N . SER A 1 79 ? 9.637 -9.248 9.540 1.00 92.50 79 SER A N 1
ATOM 631 C CA . SER A 1 79 ? 8.774 -10.173 10.287 1.00 92.50 79 SER A CA 1
ATOM 632 C C . SER A 1 79 ? 8.344 -9.595 11.636 1.00 92.50 79 SER A C 1
ATOM 634 O O . SER A 1 79 ? 7.188 -9.755 12.029 1.00 92.50 79 SER A O 1
ATOM 636 N N . HIS A 1 80 ? 9.228 -8.860 12.315 1.00 93.69 80 HIS A N 1
ATOM 637 C CA . HIS A 1 80 ? 8.899 -8.173 13.557 1.00 93.69 80 HIS A CA 1
ATOM 638 C C . HIS A 1 80 ? 7.890 -7.039 13.331 1.00 93.69 80 HIS A C 1
ATOM 640 O O . HIS A 1 80 ? 6.917 -6.940 14.074 1.00 93.69 80 HIS A O 1
ATOM 646 N N . SER A 1 81 ? 8.050 -6.249 12.264 1.00 92.12 81 SER A N 1
ATOM 647 C CA . SER A 1 81 ? 7.071 -5.231 11.856 1.00 92.12 81 SER A CA 1
ATOM 648 C C . SER A 1 81 ? 5.682 -5.844 11.618 1.00 92.12 81 SER A C 1
ATOM 650 O O . SER A 1 81 ? 4.694 -5.381 12.188 1.00 92.12 81 SER A O 1
ATOM 652 N N . LYS A 1 82 ? 5.603 -6.967 10.888 1.00 92.06 82 LYS A N 1
ATOM 653 C CA . LYS A 1 82 ? 4.341 -7.707 10.695 1.00 92.06 82 LYS A CA 1
ATOM 654 C C . LYS A 1 82 ? 3.763 -8.229 12.010 1.00 92.06 82 LYS A C 1
ATOM 656 O O . LYS A 1 82 ? 2.559 -8.127 12.229 1.00 92.06 82 LYS A O 1
ATOM 661 N N . LYS A 1 83 ? 4.603 -8.761 12.905 1.00 94.44 83 LYS A N 1
ATOM 662 C CA . LYS A 1 83 ? 4.174 -9.218 14.235 1.00 94.44 83 LYS A CA 1
ATOM 663 C C . LYS A 1 83 ? 3.542 -8.080 15.040 1.00 94.44 83 LYS A C 1
ATOM 665 O O . LYS A 1 83 ? 2.509 -8.299 15.662 1.00 94.44 83 LYS A O 1
ATOM 670 N N . ILE A 1 84 ? 4.134 -6.884 15.006 1.00 94.50 84 ILE A N 1
ATOM 671 C CA . ILE A 1 84 ? 3.578 -5.699 15.669 1.00 94.50 84 ILE A CA 1
ATOM 672 C C . ILE A 1 84 ? 2.174 -5.420 15.132 1.00 94.50 84 ILE A C 1
ATOM 674 O O . ILE A 1 84 ? 1.239 -5.391 15.924 1.00 94.50 84 ILE A O 1
ATOM 678 N N . MET A 1 85 ? 2.000 -5.320 13.810 1.00 93.75 85 MET A N 1
ATOM 679 C CA . MET A 1 85 ? 0.683 -5.097 13.194 1.00 93.75 85 MET A CA 1
ATOM 680 C C . MET A 1 85 ? -0.335 -6.181 13.561 1.00 93.75 85 MET A C 1
ATOM 682 O O . MET A 1 85 ? -1.483 -5.872 13.879 1.00 93.75 85 MET A O 1
ATOM 686 N N . ASN A 1 86 ? 0.088 -7.446 13.593 1.00 92.12 86 ASN A N 1
ATOM 687 C CA . ASN A 1 86 ? -0.777 -8.561 13.971 1.00 92.12 86 ASN A CA 1
ATOM 688 C C . ASN A 1 86 ? -1.293 -8.450 15.410 1.00 92.12 86 ASN A C 1
ATOM 690 O O . ASN A 1 86 ? -2.423 -8.860 15.661 1.00 92.12 86 ASN A O 1
ATOM 694 N N . ASN A 1 87 ? -0.527 -7.864 16.337 1.00 94.31 87 ASN A N 1
ATOM 695 C CA . ASN A 1 87 ? -1.006 -7.634 17.703 1.00 94.31 87 ASN A CA 1
ATOM 696 C C . ASN A 1 87 ? -2.215 -6.682 17.721 1.00 94.31 87 ASN A C 1
ATOM 698 O O . ASN A 1 87 ? -3.183 -6.953 18.428 1.00 94.31 87 ASN A O 1
ATOM 702 N N . PHE A 1 88 ? -2.200 -5.615 16.910 1.00 94.81 88 PHE A N 1
ATOM 703 C CA . PHE A 1 88 ? -3.347 -4.703 16.780 1.00 94.81 88 PHE A CA 1
ATOM 704 C C . PHE A 1 88 ? -4.563 -5.423 16.204 1.00 94.81 88 PHE A C 1
ATOM 706 O O . PHE A 1 88 ? -5.656 -5.331 16.757 1.00 94.81 88 PHE A O 1
ATOM 713 N N . ILE A 1 89 ? -4.363 -6.168 15.113 1.00 92.31 89 ILE A N 1
ATOM 714 C CA . ILE A 1 89 ? -5.434 -6.910 14.436 1.00 92.31 89 ILE A CA 1
ATOM 715 C C . ILE A 1 89 ? -6.052 -7.948 15.381 1.00 92.31 89 ILE A C 1
ATOM 717 O O . ILE A 1 89 ? -7.267 -8.120 15.384 1.00 92.31 89 ILE A O 1
ATOM 721 N N . HIS A 1 90 ? -5.235 -8.614 16.199 1.00 91.81 90 HIS A N 1
ATOM 722 C CA . HIS A 1 90 ? -5.697 -9.624 17.142 1.00 91.81 90 HIS A CA 1
ATOM 723 C C . HIS A 1 90 ? -6.588 -9.037 18.245 1.00 91.81 90 HIS A C 1
ATOM 725 O O . HIS A 1 90 ? -7.664 -9.571 18.492 1.00 91.81 90 HIS A O 1
ATOM 731 N N . VAL A 1 91 ? -6.188 -7.917 18.864 1.00 94.62 91 VAL A N 1
ATOM 732 C CA . VAL A 1 91 ? -6.962 -7.271 19.947 1.00 94.62 91 VAL A CA 1
ATOM 733 C C . VAL A 1 91 ? -8.358 -6.845 19.488 1.00 94.62 91 VAL A C 1
ATOM 735 O O . VAL A 1 91 ? -9.314 -6.925 20.256 1.00 94.62 91 VAL A O 1
ATOM 738 N N . ILE A 1 92 ? -8.494 -6.424 18.230 1.00 92.75 92 ILE A N 1
ATOM 739 C CA . ILE A 1 92 ? -9.784 -6.007 17.660 1.00 92.75 92 ILE A CA 1
ATOM 740 C C . ILE A 1 92 ? -10.519 -7.141 16.941 1.00 92.75 92 ILE A C 1
ATOM 742 O O . ILE A 1 92 ? -11.522 -6.884 16.287 1.00 92.75 92 ILE A O 1
ATOM 746 N N . ASP A 1 93 ? -10.028 -8.380 17.036 1.00 88.62 93 ASP A N 1
ATOM 747 C CA . ASP A 1 93 ? -10.622 -9.550 16.380 1.00 88.62 93 ASP A CA 1
ATOM 748 C C . ASP A 1 93 ? -10.700 -9.421 14.840 1.00 88.62 93 ASP A C 1
ATOM 750 O O . ASP A 1 93 ? -11.512 -10.043 14.157 1.00 88.62 93 ASP A O 1
ATOM 754 N N . GLY A 1 94 ? -9.824 -8.600 14.251 1.00 86.31 94 GLY A N 1
ATOM 755 C CA . GLY A 1 9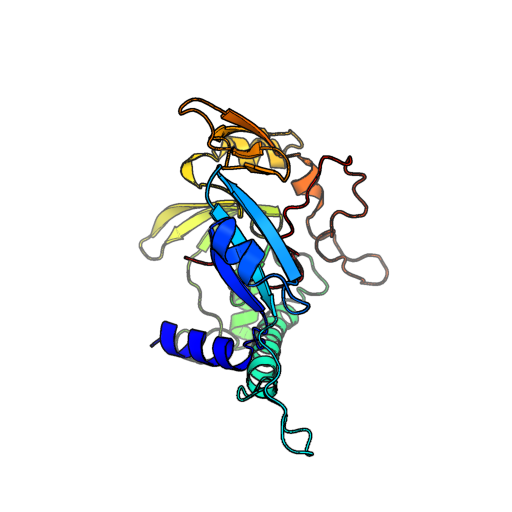4 ? -9.871 -8.211 12.839 1.00 86.31 94 GLY A CA 1
ATOM 756 C C . GLY A 1 94 ? -9.436 -9.301 11.853 1.00 86.31 94 GLY A C 1
ATOM 757 O O . GLY A 1 94 ? -9.543 -9.109 10.641 1.00 86.31 94 GLY A O 1
ATOM 758 N N . PHE A 1 95 ? -8.931 -10.437 12.348 1.00 82.50 95 PHE A N 1
ATOM 759 C CA . PHE A 1 95 ? -8.725 -11.645 11.539 1.00 82.50 95 PHE A CA 1
ATOM 760 C C . PHE A 1 95 ? -10.036 -12.385 11.274 1.00 82.50 95 PHE A C 1
ATOM 762 O O . PHE A 1 95 ? -10.168 -13.032 10.240 1.00 82.50 95 PHE A O 1
ATOM 769 N N . TYR A 1 96 ? -10.999 -12.261 12.183 1.00 80.44 96 TYR A N 1
ATOM 770 C CA . TYR A 1 96 ? -12.264 -12.986 12.136 1.00 80.44 96 TYR A CA 1
ATOM 771 C C . TYR A 1 96 ? -13.451 -12.056 11.897 1.00 80.44 96 TYR A C 1
ATOM 773 O O . TYR A 1 96 ? -14.552 -12.517 11.628 1.00 80.44 96 TYR A O 1
ATOM 781 N N . LYS A 1 97 ? -13.262 -10.737 11.954 1.00 81.00 97 LYS A N 1
ATOM 782 C CA . LYS A 1 97 ? -14.313 -9.765 11.654 1.00 81.00 97 LYS A CA 1
ATOM 783 C C . LYS A 1 97 ? -13.867 -8.781 10.579 1.00 81.00 97 LYS A C 1
ATOM 785 O O . LYS A 1 97 ? -12.726 -8.312 10.613 1.00 81.00 97 LYS A O 1
ATOM 790 N N . PRO A 1 98 ? -14.755 -8.395 9.644 1.00 75.38 98 PRO A N 1
ATOM 791 C CA . PRO A 1 98 ? -14.457 -7.407 8.609 1.00 75.38 98 PRO A CA 1
ATOM 792 C C . PRO A 1 98 ? -14.476 -5.969 9.170 1.00 75.38 98 PRO A C 1
ATOM 794 O O . PRO A 1 98 ? -15.092 -5.074 8.602 1.00 75.38 98 PRO A O 1
ATOM 797 N N . GLU A 1 99 ? -13.811 -5.737 10.303 1.00 77.88 99 GLU A N 1
ATOM 798 C CA . GLU A 1 99 ? -13.783 -4.453 11.020 1.00 77.88 99 GLU A CA 1
ATOM 799 C C . GLU A 1 99 ? -12.572 -3.574 10.646 1.00 77.88 99 GLU A C 1
ATOM 801 O O . GLU A 1 99 ? -12.431 -2.447 11.127 1.00 77.88 99 GLU A O 1
ATOM 806 N N . ILE A 1 100 ? -11.693 -4.082 9.776 1.00 86.75 100 ILE A N 1
ATOM 807 C CA . ILE A 1 100 ? -10.537 -3.356 9.242 1.00 86.75 100 ILE A CA 1
ATOM 808 C C . ILE A 1 100 ? -10.855 -2.895 7.826 1.00 86.75 100 ILE A C 1
ATOM 810 O O . ILE A 1 100 ? -10.954 -3.704 6.901 1.00 86.75 100 ILE A O 1
ATOM 814 N N . TYR A 1 101 ? -10.943 -1.581 7.653 1.00 86.00 101 TYR A N 1
ATOM 815 C CA . TYR A 1 101 ? -11.253 -0.956 6.370 1.00 86.00 101 TYR A CA 1
ATOM 816 C C . TYR A 1 101 ? -10.036 -0.858 5.447 1.00 86.00 101 TYR A C 1
ATOM 818 O O . TYR A 1 101 ? -10.161 -0.928 4.227 1.00 86.00 101 TYR A O 1
ATOM 826 N N . TYR A 1 102 ? -8.845 -0.678 6.020 1.00 86.44 102 TYR A N 1
ATOM 827 C CA . TYR A 1 102 ? -7.594 -0.551 5.277 1.00 86.44 102 TYR A CA 1
ATOM 828 C C . TYR A 1 102 ? -6.404 -0.954 6.145 1.00 86.44 102 TYR A C 1
ATOM 830 O O . TYR A 1 102 ? -6.393 -0.694 7.347 1.00 86.44 102 TYR A O 1
ATOM 838 N N . THR A 1 103 ? -5.380 -1.530 5.519 1.00 86.06 103 THR A N 1
ATOM 839 C CA . THR A 1 103 ? -4.079 -1.786 6.139 1.00 86.06 103 THR A CA 1
ATOM 840 C C . THR A 1 103 ? -2.965 -1.556 5.123 1.00 86.06 103 THR A C 1
ATOM 842 O O . THR A 1 103 ? -3.131 -1.883 3.947 1.00 86.06 103 THR A O 1
ATOM 845 N N . ASP A 1 104 ? -1.853 -0.966 5.559 1.00 84.12 104 ASP A N 1
ATOM 846 C CA . ASP A 1 104 ? -0.636 -0.819 4.752 1.00 84.12 104 ASP A CA 1
ATOM 847 C C . ASP A 1 104 ? 0.561 -0.624 5.665 1.00 84.12 104 ASP A C 1
ATOM 849 O O . ASP A 1 104 ? 0.563 0.343 6.417 1.00 84.12 104 ASP A O 1
ATOM 853 N N . THR A 1 105 ? 1.528 -1.540 5.580 1.00 85.25 105 THR A N 1
ATOM 854 C CA . THR A 1 105 ? 2.786 -1.643 6.347 1.00 85.25 105 THR A CA 1
ATOM 855 C C . THR A 1 105 ? 2.689 -1.332 7.846 1.00 85.25 105 THR A C 1
ATOM 857 O O . THR A 1 105 ? 2.795 -2.250 8.650 1.00 85.25 105 THR A O 1
ATOM 860 N N . ASP A 1 106 ? 2.491 -0.074 8.223 1.00 87.75 106 ASP A N 1
ATOM 861 C CA . ASP A 1 106 ? 2.458 0.466 9.583 1.00 87.75 106 ASP A CA 1
ATOM 862 C C . ASP A 1 106 ? 1.166 1.252 9.909 1.00 87.75 106 ASP A C 1
ATOM 864 O O . ASP A 1 106 ? 1.083 1.931 10.930 1.00 87.75 106 ASP A O 1
ATOM 868 N N . SER A 1 107 ? 0.133 1.154 9.065 1.00 89.31 107 SER A N 1
ATOM 869 C CA . SER A 1 107 ? -1.134 1.880 9.208 1.00 89.31 107 SER A CA 1
ATOM 870 C C . SER A 1 107 ? -2.360 0.962 9.167 1.00 89.31 107 SER A C 1
ATOM 872 O O . SER A 1 107 ? -2.403 -0.037 8.440 1.00 89.31 107 SER A O 1
ATOM 874 N N . LEU A 1 108 ? -3.384 1.322 9.947 1.00 90.50 108 LEU A N 1
ATOM 875 C CA . LEU A 1 108 ? -4.678 0.638 10.032 1.00 90.50 108 LEU A CA 1
ATOM 876 C C . LEU A 1 108 ? -5.807 1.662 10.054 1.00 90.50 108 LEU A C 1
ATOM 878 O O . LEU A 1 108 ? -5.749 2.625 10.815 1.00 90.50 108 LEU A O 1
ATOM 882 N N . TYR A 1 109 ? -6.846 1.444 9.247 1.00 91.69 109 TYR A N 1
ATOM 883 C CA . TYR A 1 109 ? -8.097 2.195 9.359 1.00 91.69 109 TYR A CA 1
ATOM 884 C C . TYR A 1 109 ? -9.166 1.297 9.964 1.00 91.69 109 TYR A C 1
ATOM 886 O O . TYR A 1 109 ? -9.509 0.252 9.405 1.00 91.69 109 TYR A O 1
ATOM 894 N N . ILE A 1 110 ? -9.682 1.730 11.106 1.00 91.75 110 ILE A N 1
ATOM 895 C CA . ILE A 1 110 ? -10.609 0.994 11.963 1.00 91.75 110 ILE A CA 1
ATOM 896 C C . ILE A 1 110 ? -11.690 1.949 12.473 1.00 91.75 110 ILE A C 1
ATOM 898 O O . ILE A 1 110 ? -11.548 3.168 12.371 1.00 91.75 110 ILE A O 1
ATOM 902 N N . SER A 1 111 ? -12.776 1.406 13.018 1.00 90.44 111 SER A N 1
ATOM 903 C CA . SER A 1 111 ? -13.772 2.212 13.726 1.00 90.44 111 SER A CA 1
ATOM 904 C C . SER A 1 111 ? -13.204 2.790 15.027 1.00 90.44 111 SER A C 1
ATOM 906 O O . SER A 1 111 ? -12.295 2.218 15.632 1.00 90.44 111 SER A O 1
ATOM 908 N N . SER A 1 112 ? -13.794 3.887 15.508 1.00 90.50 112 SER A N 1
ATOM 909 C CA . SER A 1 112 ? -13.459 4.468 16.818 1.00 90.50 112 SER A CA 1
ATOM 910 C C . SER A 1 112 ? -13.669 3.478 17.966 1.00 90.50 112 SER A C 1
ATOM 912 O O . SER A 1 112 ? -12.838 3.388 18.856 1.00 90.50 112 SER A O 1
ATOM 914 N N . SER A 1 113 ? -14.707 2.643 17.902 1.00 92.19 113 SER A N 1
ATOM 915 C CA . SER A 1 113 ? -14.947 1.603 18.912 1.00 92.19 113 SER A CA 1
ATOM 916 C C . SER A 1 113 ? -13.800 0.596 19.037 1.00 92.19 113 SER A C 1
ATOM 918 O O . SER A 1 113 ? -13.557 0.053 20.110 1.00 92.19 113 SER A O 1
ATOM 920 N N . ASN A 1 114 ? -13.082 0.332 17.944 1.00 94.19 114 ASN A N 1
ATOM 921 C CA . ASN A 1 114 ? -11.905 -0.528 17.962 1.00 94.19 114 ASN A CA 1
ATOM 922 C C . ASN A 1 114 ? -10.652 0.205 18.432 1.00 94.19 114 ASN A C 1
ATOM 924 O O . ASN A 1 114 ? -9.765 -0.430 18.995 1.00 94.19 114 ASN A O 1
ATOM 928 N N . TRP A 1 115 ? -10.587 1.524 18.249 1.00 94.06 115 TRP A N 1
ATOM 929 C CA . TRP A 1 115 ? -9.545 2.346 18.859 1.00 94.06 115 TRP A CA 1
ATOM 930 C C . TRP A 1 115 ? -9.594 2.266 20.389 1.00 94.06 115 TRP A C 1
ATOM 932 O O . TRP A 1 115 ? -8.556 2.066 21.019 1.00 94.06 115 TRP A O 1
ATOM 942 N N . ASP A 1 116 ? -10.792 2.317 20.977 1.00 94.25 116 ASP A N 1
ATOM 943 C CA . ASP A 1 116 ? -10.968 2.208 22.429 1.00 94.25 116 ASP A CA 1
ATOM 944 C C . ASP A 1 116 ? -10.455 0.859 22.960 1.00 94.25 116 ASP A C 1
ATOM 946 O O . ASP A 1 116 ? -9.665 0.829 23.904 1.00 94.25 116 ASP A O 1
ATOM 950 N N . LYS A 1 117 ? -10.769 -0.253 22.274 1.00 95.50 117 LYS A N 1
ATOM 951 C CA . LYS A 1 117 ? -10.229 -1.590 22.603 1.00 95.50 117 LYS A CA 1
ATOM 952 C C . LYS A 1 117 ? -8.699 -1.638 22.554 1.00 95.50 117 LYS A C 1
ATOM 954 O O . LYS A 1 117 ? -8.069 -2.275 23.395 1.00 95.50 117 LYS A O 1
ATOM 959 N N . LEU A 1 118 ? -8.082 -0.989 21.561 1.00 95.75 118 LEU A N 1
ATOM 960 C CA . LEU A 1 118 ? -6.620 -0.925 21.456 1.00 95.75 118 LEU A CA 1
ATOM 961 C C . LEU A 1 118 ? -6.007 -0.128 22.609 1.00 95.75 118 LEU A C 1
ATOM 963 O O . LEU A 1 118 ? -4.947 -0.506 23.112 1.00 95.75 118 LEU A O 1
ATOM 967 N N . ASN A 1 119 ? -6.663 0.955 23.025 1.00 95.44 119 ASN A N 1
ATOM 968 C CA . ASN A 1 119 ? -6.230 1.770 24.151 1.00 95.44 119 ASN A CA 1
ATOM 969 C C . ASN A 1 119 ? -6.334 0.995 25.476 1.00 95.44 119 ASN A C 1
ATOM 971 O O . ASN A 1 119 ? -5.364 0.938 26.227 1.00 95.44 119 ASN A O 1
ATOM 975 N N . GLU A 1 120 ? -7.457 0.313 25.716 1.00 95.88 120 GLU A N 1
ATOM 976 C CA . GLU A 1 120 ? -7.648 -0.582 26.870 1.00 95.88 120 GLU A CA 1
ATOM 977 C C . GLU A 1 120 ? -6.640 -1.741 26.880 1.00 95.88 120 GLU A C 1
ATOM 979 O O . GLU A 1 120 ? -6.101 -2.097 27.927 1.00 95.88 120 GLU A O 1
ATOM 984 N N . GLY A 1 121 ? -6.316 -2.285 25.703 1.00 94.69 121 GLY A N 1
ATOM 985 C CA . GLY A 1 121 ? -5.267 -3.290 25.515 1.00 94.69 121 GLY A CA 1
ATOM 986 C C . GLY A 1 121 ? -3.836 -2.750 25.652 1.00 94.69 121 GLY A C 1
ATOM 987 O O . GLY A 1 121 ? -2.877 -3.497 25.444 1.00 94.69 121 GLY A O 1
ATOM 988 N N . GLY A 1 122 ? -3.665 -1.459 25.957 1.00 95.81 122 GLY A N 1
ATOM 989 C CA . GLY A 1 122 ? -2.367 -0.814 26.134 1.00 95.81 122 GLY A CA 1
ATOM 990 C C . GLY A 1 122 ? -1.530 -0.755 24.856 1.00 95.81 122 GLY A C 1
ATOM 991 O O . GLY A 1 122 ? -0.302 -0.722 24.936 1.00 95.81 122 GLY A O 1
ATOM 992 N N . LEU A 1 123 ? -2.146 -0.801 23.670 1.00 95.81 123 LEU A N 1
ATOM 993 C CA . LEU A 1 123 ? -1.463 -0.745 22.370 1.00 95.81 123 LEU A CA 1
ATOM 994 C C . LEU A 1 123 ? -1.354 0.673 21.793 1.00 95.81 123 LEU A C 1
ATOM 996 O O . LEU A 1 123 ? -0.767 0.842 20.726 1.00 95.81 123 LEU A O 1
ATOM 1000 N N . VAL A 1 124 ? -1.860 1.684 22.495 1.00 95.25 124 VAL A N 1
ATOM 1001 C CA . VAL A 1 124 ? -1.858 3.088 22.066 1.00 95.25 124 VAL A CA 1
ATOM 1002 C C . VAL A 1 124 ? -0.881 3.902 22.914 1.00 95.25 124 VAL A C 1
ATOM 1004 O O . VAL A 1 124 ? -0.896 3.806 24.137 1.00 95.25 124 VAL A O 1
ATOM 1007 N N . SER A 1 125 ? -0.018 4.682 22.263 1.00 93.94 125 SER A N 1
ATOM 1008 C CA . SER A 1 125 ? 0.900 5.643 22.892 1.00 93.94 125 SER A CA 1
ATOM 1009 C C . SER A 1 125 ? 1.528 6.525 21.813 1.00 93.94 125 SER A C 1
ATOM 1011 O O . SER A 1 125 ? 1.844 6.045 20.725 1.00 93.94 125 SER A O 1
ATOM 1013 N N . GLU A 1 126 ? 1.741 7.808 22.109 1.00 89.62 126 GLU A N 1
ATOM 1014 C CA . GLU A 1 126 ? 2.438 8.727 21.196 1.00 89.62 126 GLU A CA 1
ATOM 1015 C C . GLU A 1 126 ? 3.966 8.634 21.297 1.00 89.62 126 GLU A C 1
ATOM 1017 O O . GLU A 1 126 ? 4.668 9.008 20.358 1.00 89.62 126 GLU A O 1
ATOM 1022 N N . ASN A 1 127 ? 4.478 8.130 22.424 1.00 91.75 127 ASN A N 1
ATOM 1023 C CA . ASN A 1 127 ? 5.902 8.192 22.761 1.00 91.75 127 ASN A CA 1
ATOM 1024 C C . ASN A 1 127 ? 6.585 6.822 22.782 1.00 91.75 127 ASN A C 1
ATOM 1026 O O . ASN A 1 127 ? 7.811 6.748 22.697 1.00 91.75 127 ASN A O 1
ATOM 1030 N N . ASP A 1 128 ? 5.812 5.741 22.890 1.00 93.69 128 ASP A N 1
ATOM 1031 C CA . ASP A 1 128 ? 6.368 4.398 23.004 1.00 93.69 128 ASP A CA 1
ATOM 1032 C C . ASP A 1 128 ? 6.520 3.723 21.643 1.00 93.69 128 ASP A C 1
ATOM 1034 O O . ASP A 1 128 ? 5.662 3.797 20.760 1.00 93.69 128 ASP A O 1
ATOM 1038 N N . TYR A 1 129 ? 7.609 2.973 21.494 1.00 90.94 129 TYR A N 1
ATOM 1039 C CA . TYR A 1 129 ? 7.816 2.141 20.317 1.00 90.94 129 TYR A CA 1
ATOM 1040 C C . TYR A 1 129 ? 6.782 1.016 20.233 1.00 90.94 129 TYR A C 1
ATOM 1042 O O . TYR A 1 129 ? 6.342 0.461 21.240 1.00 90.94 129 TYR A O 1
ATOM 1050 N N . CYS A 1 130 ? 6.463 0.615 19.000 1.00 91.88 130 CYS A N 1
ATOM 1051 C CA . CYS A 1 130 ? 5.521 -0.469 18.701 1.00 91.88 130 CYS A CA 1
ATOM 1052 C C . CYS A 1 130 ? 4.082 -0.207 19.182 1.00 91.88 130 CYS A C 1
ATOM 1054 O O . CYS A 1 130 ? 3.291 -1.149 19.273 1.00 91.88 130 CYS A O 1
ATOM 1056 N N . LYS A 1 131 ? 3.745 1.049 19.495 1.00 95.06 131 LYS A N 1
ATOM 1057 C CA . LYS A 1 131 ? 2.395 1.487 19.842 1.00 95.06 131 LYS A CA 1
ATOM 1058 C C . LYS A 1 131 ? 1.794 2.321 18.718 1.00 95.06 131 LYS A C 1
ATOM 1060 O O . LYS A 1 131 ? 2.502 2.937 17.923 1.00 95.06 131 LYS A O 1
ATOM 1065 N N . GLY A 1 132 ? 0.472 2.276 18.632 1.00 92.38 132 GLY A N 1
ATOM 1066 C CA . GLY A 1 132 ? -0.300 3.046 17.677 1.00 92.38 132 GLY A CA 1
ATOM 1067 C C . GLY A 1 132 ? -0.488 4.468 18.182 1.00 92.38 132 GLY A C 1
ATOM 1068 O O . GLY A 1 132 ? -0.744 4.688 19.365 1.00 92.38 132 GLY A O 1
ATOM 1069 N N . LYS A 1 133 ? -0.425 5.420 17.260 1.00 91.94 133 LYS A N 1
ATOM 1070 C CA . LYS A 1 133 ? -0.842 6.803 17.481 1.00 91.94 133 LYS A CA 1
ATOM 1071 C C . LYS A 1 133 ? -1.979 7.140 16.525 1.00 91.94 133 LYS A C 1
ATOM 1073 O O . LYS A 1 133 ? -2.077 6.555 15.445 1.00 91.94 133 LYS A O 1
ATOM 1078 N N . ASN A 1 134 ? -2.835 8.072 16.923 1.00 89.50 134 ASN A N 1
ATOM 1079 C CA . ASN A 1 134 ? -3.901 8.550 16.057 1.00 89.50 134 ASN A CA 1
ATOM 1080 C C . ASN A 1 134 ? -3.385 9.729 15.229 1.00 89.50 134 ASN A C 1
ATOM 1082 O O . ASN A 1 134 ? -3.155 10.806 15.769 1.00 89.50 134 ASN A O 1
ATOM 1086 N N . ASP A 1 135 ? -3.201 9.528 13.925 1.00 85.69 135 ASP A N 1
ATOM 1087 C CA . ASP A 1 135 ? -2.756 10.611 13.045 1.00 85.69 135 ASP A CA 1
ATOM 1088 C C . ASP A 1 135 ? -3.906 11.554 12.638 1.00 85.69 135 ASP A C 1
ATOM 1090 O O . ASP A 1 135 ? -3.680 12.749 12.455 1.00 85.69 135 ASP A O 1
ATOM 1094 N N . TYR A 1 136 ? -5.123 11.035 12.430 1.00 87.62 136 TYR A N 1
ATOM 1095 C CA . TYR A 1 136 ? -6.308 11.819 12.051 1.00 87.62 136 TYR A CA 1
ATOM 1096 C C . TYR A 1 136 ? -7.595 10.996 12.153 1.00 87.62 136 TYR A C 1
ATOM 1098 O O . TYR A 1 136 ? -7.607 9.784 11.930 1.00 87.62 136 TYR A O 1
ATOM 1106 N N . GLY A 1 137 ? -8.713 11.688 12.388 1.00 90.62 137 GLY A N 1
ATOM 1107 C CA . GLY A 1 137 ? -10.046 11.097 12.307 1.00 90.62 137 GLY A CA 1
ATOM 1108 C C . GLY A 1 137 ? -10.528 10.987 10.860 1.00 90.62 137 GLY A C 1
ATOM 1109 O O . GLY A 1 137 ? -10.305 11.889 10.052 1.00 90.62 137 GLY A O 1
ATOM 1110 N N . ILE A 1 138 ? -11.221 9.898 10.525 1.00 92.50 138 ILE A N 1
ATOM 1111 C CA . ILE A 1 138 ? -11.895 9.724 9.232 1.00 92.50 138 ILE A CA 1
ATOM 1112 C C . ILE A 1 138 ? -13.397 9.863 9.469 1.00 92.50 138 ILE A C 1
ATOM 1114 O O . ILE A 1 138 ? -13.977 9.082 10.218 1.00 92.50 138 ILE A O 1
ATOM 1118 N N . ILE A 1 139 ? -14.022 10.848 8.826 1.00 92.81 139 ILE A N 1
ATOM 1119 C CA . ILE A 1 139 ? -15.474 11.076 8.920 1.00 92.81 139 ILE A CA 1
ATOM 1120 C C . ILE A 1 139 ? -16.206 10.282 7.842 1.00 92.81 139 ILE A C 1
ATOM 1122 O O . ILE A 1 139 ? -17.279 9.734 8.074 1.00 92.81 139 ILE A O 1
ATOM 1126 N N . PHE A 1 140 ? -15.608 10.206 6.656 1.00 91.81 140 PHE A N 1
ATOM 1127 C CA . PHE A 1 140 ? -16.134 9.436 5.542 1.00 91.81 140 PHE A CA 1
ATOM 1128 C C . PHE A 1 140 ? -14.989 8.714 4.847 1.00 91.81 140 PHE A C 1
ATOM 1130 O O . PHE A 1 140 ? -13.957 9.320 4.561 1.00 91.81 140 PHE A O 1
ATOM 1137 N N . GLY A 1 141 ? -15.176 7.428 4.570 1.00 90.94 141 GLY A N 1
ATOM 1138 C CA . GLY A 1 141 ? -14.192 6.598 3.891 1.00 90.94 141 GLY A CA 1
ATOM 1139 C C . GLY A 1 141 ? -14.862 5.696 2.867 1.00 90.94 141 GLY A C 1
ATOM 1140 O O . GLY A 1 141 ? -15.806 4.976 3.183 1.00 90.94 141 GLY A O 1
ATOM 1141 N N . LEU A 1 142 ? -14.351 5.725 1.642 1.00 89.69 142 LEU A N 1
ATOM 1142 C CA . LEU A 1 142 ? -14.734 4.844 0.553 1.00 89.69 142 LEU A CA 1
ATOM 1143 C C . LEU A 1 142 ? -13.512 4.025 0.138 1.00 89.69 142 LEU A C 1
ATOM 1145 O O . LEU A 1 142 ? -12.555 4.550 -0.431 1.00 89.69 142 LEU A O 1
ATOM 1149 N N . TYR A 1 143 ? -13.553 2.730 0.437 1.00 86.94 143 TYR A N 1
ATOM 1150 C CA . TYR A 1 143 ? -12.450 1.791 0.229 1.00 86.94 143 TYR A CA 1
ATOM 1151 C C . TYR A 1 143 ? -12.843 0.814 -0.869 1.00 86.94 143 TYR A C 1
ATOM 1153 O O . TYR A 1 143 ? -13.671 -0.062 -0.637 1.00 86.94 143 TYR A O 1
ATOM 1161 N N . LEU A 1 144 ? -12.318 1.001 -2.079 1.00 81.50 144 LEU A N 1
ATOM 1162 C CA . LEU A 1 144 ? -12.697 0.171 -3.224 1.00 81.50 144 LEU A CA 1
ATOM 1163 C C . LEU A 1 144 ? -11.804 -1.064 -3.317 1.00 81.50 144 LEU A C 1
ATOM 1165 O O . LEU A 1 144 ? -12.313 -2.170 -3.424 1.00 81.50 144 LEU A O 1
ATOM 1169 N N . ALA A 1 145 ? -10.489 -0.872 -3.220 1.00 78.06 145 ALA A N 1
ATOM 1170 C CA . ALA A 1 145 ? -9.486 -1.927 -3.327 1.00 78.06 145 ALA A CA 1
ATOM 1171 C C . ALA A 1 145 ? -8.208 -1.535 -2.554 1.00 78.06 145 ALA A C 1
ATOM 1173 O O . ALA A 1 145 ? -8.078 -0.378 -2.126 1.00 78.06 145 ALA A O 1
ATOM 1174 N N . PRO A 1 146 ? -7.232 -2.450 -2.377 1.00 75.69 146 PRO A N 1
ATOM 1175 C CA . PRO A 1 146 ? -5.931 -2.095 -1.824 1.00 75.69 146 PRO A CA 1
ATOM 1176 C C . PRO A 1 146 ? -5.318 -0.902 -2.569 1.00 75.69 146 PRO A C 1
ATOM 1178 O O . PRO A 1 146 ? -5.198 -0.896 -3.791 1.00 75.69 146 PRO A O 1
ATOM 1181 N N . LYS A 1 147 ? -4.952 0.138 -1.813 1.00 80.56 147 LYS A N 1
ATOM 1182 C CA . LYS A 1 147 ? -4.382 1.401 -2.327 1.00 80.56 147 LYS A CA 1
ATOM 1183 C C . LYS A 1 147 ? -5.284 2.155 -3.332 1.00 80.56 147 LYS A C 1
ATOM 1185 O O . LYS A 1 147 ? -4.797 3.024 -4.056 1.00 80.56 147 LYS A O 1
ATOM 1190 N N . VAL A 1 148 ? -6.596 1.887 -3.312 1.00 85.06 148 VAL A N 1
ATOM 1191 C CA . VAL A 1 148 ? -7.648 2.641 -4.019 1.00 85.06 148 VAL A CA 1
ATOM 1192 C C . VAL A 1 148 ? -8.731 3.054 -3.017 1.00 85.06 148 VAL A C 1
ATOM 1194 O O . VAL A 1 148 ? -9.628 2.277 -2.676 1.00 85.06 148 VAL A O 1
ATOM 1197 N N . LYS A 1 149 ? -8.625 4.282 -2.503 1.00 88.69 149 LYS A N 1
ATOM 1198 C CA . LYS A 1 149 ? -9.483 4.812 -1.437 1.00 88.69 149 LYS A CA 1
ATOM 1199 C C . LYS A 1 149 ? -9.685 6.322 -1.523 1.00 88.69 149 LYS A C 1
ATOM 1201 O O . LYS A 1 149 ? -8.787 7.065 -1.922 1.00 88.69 149 LYS A O 1
ATOM 1206 N N . TYR A 1 150 ? -10.835 6.773 -1.047 1.00 92.06 150 TYR A N 1
ATOM 1207 C CA . TYR A 1 150 ? -11.166 8.180 -0.860 1.00 92.06 150 TYR A CA 1
ATOM 1208 C C . TYR A 1 150 ? -11.609 8.413 0.580 1.00 92.06 150 TYR A C 1
ATOM 1210 O O . TYR A 1 150 ? -12.473 7.698 1.075 1.00 92.06 150 TYR A O 1
ATOM 1218 N N . ASN A 1 151 ? -11.016 9.400 1.250 1.00 92.81 151 ASN A N 1
ATOM 1219 C CA . ASN A 1 151 ? -11.357 9.743 2.626 1.00 92.81 151 ASN A CA 1
ATOM 1220 C C . ASN A 1 151 ? -11.614 11.241 2.764 1.00 92.81 151 ASN A C 1
ATOM 1222 O O . ASN A 1 151 ? -10.892 12.050 2.179 1.00 92.81 151 ASN A O 1
ATOM 1226 N N . ILE A 1 152 ? -12.577 11.592 3.609 1.00 94.38 152 ILE A N 1
ATOM 1227 C CA . ILE A 1 152 ? -12.705 12.919 4.205 1.00 94.38 152 ILE A CA 1
ATOM 1228 C C . ILE A 1 152 ? -12.199 12.791 5.635 1.00 94.38 152 ILE A C 1
ATOM 1230 O O . ILE A 1 152 ? -12.764 12.047 6.444 1.00 94.38 152 ILE A O 1
ATOM 1234 N N . ILE A 1 153 ? -11.099 13.479 5.917 1.00 94.12 153 ILE A N 1
ATOM 1235 C CA . ILE A 1 153 ? -10.423 13.433 7.208 1.00 94.12 153 ILE A CA 1
ATOM 1236 C C . ILE A 1 153 ? -10.666 14.728 7.973 1.00 94.12 153 ILE A C 1
ATOM 1238 O O . ILE A 1 153 ? -10.750 15.797 7.370 1.00 94.12 153 ILE A O 1
ATOM 1242 N N . LEU A 1 154 ? -10.750 14.613 9.293 1.00 91.06 154 LEU A N 1
ATOM 1243 C CA . LEU A 1 154 ? -10.682 15.734 10.217 1.00 91.06 154 LEU A CA 1
ATOM 1244 C C . LEU A 1 154 ? -9.258 15.795 10.761 1.00 91.06 154 LEU A C 1
ATOM 1246 O O . LEU A 1 154 ? -8.804 14.866 11.436 1.00 91.06 154 LEU A O 1
ATOM 1250 N N . THR A 1 155 ? -8.539 16.856 10.418 1.00 86.31 155 THR A N 1
ATOM 1251 C CA . THR A 1 155 ? -7.198 17.102 10.948 1.00 86.31 155 THR A CA 1
ATOM 1252 C C . THR A 1 155 ? -7.273 17.603 12.392 1.00 86.31 155 THR A C 1
ATOM 1254 O O . THR A 1 155 ? -8.331 17.996 12.882 1.00 86.31 155 THR A O 1
ATOM 1257 N N . SER A 1 156 ? -6.147 17.559 13.108 1.00 82.81 156 SER A N 1
ATOM 1258 C CA . SER A 1 156 ? -6.066 17.918 14.533 1.00 82.81 156 SER A CA 1
ATOM 1259 C C . SER A 1 156 ? -6.437 19.375 14.839 1.00 82.81 156 SER A C 1
ATOM 1261 O O . SER A 1 156 ? -6.823 19.690 15.957 1.00 82.81 156 SER A O 1
ATOM 1263 N N . ASP A 1 157 ? -6.330 20.263 13.853 1.00 87.62 157 ASP A N 1
ATOM 1264 C CA . ASP A 1 157 ? -6.760 21.667 13.890 1.00 87.62 157 ASP A CA 1
ATOM 1265 C C . ASP A 1 157 ? -8.261 21.856 13.581 1.00 87.62 157 ASP A C 1
ATOM 1267 O O . ASP A 1 157 ? -8.743 22.985 13.519 1.00 87.62 157 ASP A O 1
ATOM 1271 N N . GLY A 1 158 ? -9.013 20.767 13.397 1.00 86.88 158 GLY A N 1
ATOM 1272 C CA . GLY A 1 158 ? -10.453 20.797 13.143 1.00 86.88 158 GLY A CA 1
ATOM 1273 C C . GLY A 1 158 ? -10.837 21.087 11.690 1.00 86.88 158 GLY A C 1
ATOM 1274 O O . GLY A 1 158 ? -12.004 21.368 11.418 1.00 86.88 158 GLY A O 1
ATOM 1275 N N . ILE A 1 159 ? -9.891 21.021 10.749 1.00 90.94 159 ILE A N 1
ATOM 1276 C CA . ILE A 1 159 ? -10.146 21.276 9.327 1.00 90.94 159 ILE A CA 1
ATOM 1277 C C . ILE A 1 159 ? -10.537 19.978 8.605 1.00 90.94 159 ILE A C 1
ATOM 1279 O O . ILE A 1 159 ? -9.940 18.917 8.790 1.00 90.94 159 ILE A O 1
ATOM 1283 N N . LEU A 1 160 ? -11.551 20.060 7.741 1.00 93.75 160 LEU A N 1
ATOM 1284 C CA . LEU A 1 160 ? -11.906 18.964 6.841 1.00 93.75 160 LEU A CA 1
ATOM 1285 C C . LEU A 1 160 ? -10.991 18.961 5.620 1.00 93.75 160 LEU A C 1
ATOM 1287 O O . LEU A 1 160 ? -10.851 19.972 4.931 1.00 93.75 160 LEU A O 1
ATOM 1291 N N . LYS A 1 161 ? -10.402 17.804 5.317 1.00 93.75 161 LYS A N 1
ATOM 1292 C CA . LYS A 1 161 ? -9.529 17.629 4.157 1.00 93.75 161 LYS A CA 1
ATOM 1293 C C . LYS A 1 161 ? -9.878 16.371 3.378 1.00 93.75 161 LYS A C 1
ATOM 1295 O O . LYS A 1 161 ? -10.103 15.304 3.942 1.00 93.75 161 LYS A O 1
ATOM 1300 N N . GLU A 1 162 ? -9.850 16.482 2.057 1.00 92.31 162 GLU A N 1
ATOM 1301 C CA . GLU A 1 162 ? -9.954 15.325 1.174 1.00 92.31 162 GLU A CA 1
ATOM 1302 C C . GLU A 1 162 ? -8.604 14.621 1.020 1.00 92.31 162 GLU A C 1
ATOM 1304 O O . GLU A 1 162 ? -7.570 15.244 0.763 1.00 92.31 162 GLU A O 1
ATOM 1309 N N . LYS A 1 163 ? -8.620 13.290 1.106 1.00 90.12 163 LYS A N 1
ATOM 1310 C CA . LYS A 1 163 ? -7.464 12.433 0.847 1.00 90.12 163 LYS A CA 1
ATOM 1311 C C . LYS A 1 163 ? -7.839 11.345 -0.156 1.00 90.12 163 LYS A C 1
ATOM 1313 O O . LYS A 1 163 ? -8.490 10.360 0.186 1.00 90.12 163 LYS A O 1
ATOM 1318 N N . LYS A 1 164 ? -7.394 11.536 -1.399 1.00 89.81 164 LYS A N 1
ATOM 1319 C CA . LYS A 1 164 ? -7.553 10.602 -2.526 1.00 89.81 164 LYS A CA 1
ATOM 1320 C C . LYS A 1 164 ? -6.302 9.736 -2.654 1.00 89.81 164 LYS A C 1
ATOM 1322 O O . LYS A 1 164 ? -5.179 10.244 -2.612 1.00 89.81 164 LYS A O 1
ATOM 1327 N N . THR A 1 165 ? -6.478 8.433 -2.820 1.00 87.81 165 THR A N 1
ATOM 1328 C CA . THR A 1 165 ? -5.389 7.494 -3.091 1.00 87.81 165 THR A CA 1
ATOM 1329 C C . THR A 1 165 ? -5.830 6.548 -4.189 1.00 87.81 165 THR A C 1
ATOM 1331 O O . THR A 1 165 ? -6.757 5.773 -3.994 1.00 87.81 165 THR A O 1
ATOM 1334 N N . PHE A 1 166 ? -5.140 6.608 -5.321 1.00 84.62 166 PHE A N 1
ATOM 1335 C CA . PHE A 1 166 ? -5.328 5.698 -6.441 1.00 84.62 166 PHE A CA 1
ATOM 1336 C C . PHE A 1 166 ? -3.933 5.296 -6.926 1.00 84.62 166 PHE A C 1
ATOM 1338 O O . PHE A 1 166 ? -3.317 6.015 -7.715 1.00 84.62 166 PHE A O 1
ATOM 1345 N N . LYS A 1 167 ? -3.369 4.215 -6.367 1.00 78.56 167 LYS A N 1
ATOM 1346 C CA . LYS A 1 167 ? -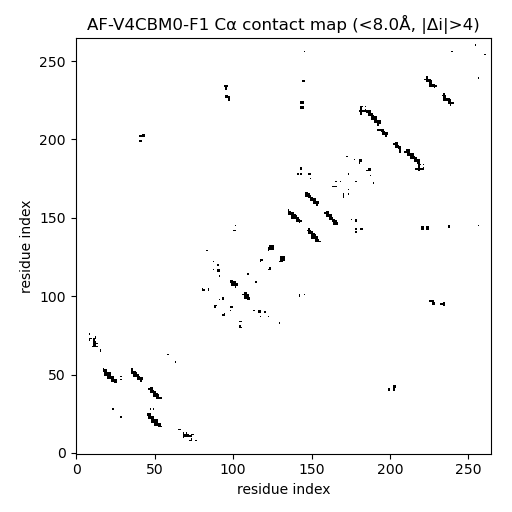2.026 3.756 -6.763 1.00 78.56 167 LYS A CA 1
ATOM 1347 C C . LYS A 1 167 ? -2.006 3.429 -8.260 1.00 78.56 167 LYS A C 1
ATOM 1349 O O . LYS A 1 167 ? -2.985 2.925 -8.798 1.00 78.56 167 LYS A O 1
ATOM 1354 N N . GLY A 1 168 ? -0.898 3.769 -8.920 1.00 70.44 168 GLY A N 1
ATOM 1355 C CA . GLY A 1 168 ? -0.752 3.661 -10.375 1.00 70.44 168 GLY A CA 1
ATOM 1356 C C . GLY A 1 168 ? -1.316 4.859 -11.147 1.00 70.44 168 GLY A C 1
ATOM 1357 O O . GLY A 1 168 ? -1.298 4.850 -12.377 1.00 70.44 168 GLY A O 1
ATOM 1358 N N . TYR A 1 169 ? -1.800 5.902 -10.455 1.00 69.56 169 TYR A N 1
ATOM 1359 C CA . TYR A 1 169 ? -2.449 7.049 -11.085 1.00 69.56 169 TYR A CA 1
ATOM 1360 C C . TYR A 1 169 ? -2.024 8.413 -10.545 1.00 69.56 169 TYR A C 1
ATOM 1362 O O . TYR A 1 169 ? -1.733 8.589 -9.363 1.00 69.56 169 TYR A O 1
ATOM 1370 N N . SER A 1 170 ? -2.068 9.414 -11.430 1.00 66.88 170 SER A N 1
ATOM 1371 C CA . SER A 1 170 ? -1.954 10.818 -11.031 1.00 66.88 170 SER A CA 1
ATOM 1372 C C . SER A 1 170 ? -3.218 11.239 -10.280 1.00 66.88 170 SER A C 1
ATOM 1374 O O . SER A 1 170 ? -4.338 11.047 -10.764 1.00 66.88 170 SER A O 1
ATOM 1376 N N . LYS A 1 171 ? -3.021 11.838 -9.100 1.00 68.25 171 LYS A N 1
ATOM 1377 C CA . LYS A 1 171 ? -4.095 12.333 -8.226 1.00 68.25 171 LYS A CA 1
ATOM 1378 C C . LYS A 1 171 ? -4.995 13.355 -8.926 1.00 68.25 171 LYS A C 1
ATOM 1380 O O . LYS A 1 171 ? -6.184 13.398 -8.632 1.00 68.25 171 LYS A O 1
ATOM 1385 N N . ASP A 1 172 ? -4.455 14.108 -9.879 1.00 68.25 172 ASP A N 1
ATOM 1386 C CA . ASP A 1 172 ? -5.145 15.223 -10.541 1.00 68.25 172 ASP A CA 1
ATOM 1387 C C . ASP A 1 172 ? -6.192 14.761 -11.563 1.00 68.25 172 ASP A C 1
ATOM 1389 O O . ASP A 1 172 ? -6.996 15.553 -12.045 1.00 68.25 172 ASP A O 1
ATOM 1393 N N . LYS A 1 173 ? -6.176 13.472 -11.917 1.00 76.25 173 LYS A N 1
ATOM 1394 C CA . LYS A 1 173 ? -7.031 12.898 -12.962 1.00 76.25 173 LYS A CA 1
ATOM 1395 C C . LYS A 1 173 ? -8.159 12.018 -12.441 1.00 76.25 173 LYS A C 1
ATOM 1397 O O . LYS A 1 173 ? -8.919 11.502 -13.253 1.00 76.25 173 LYS A O 1
ATOM 1402 N N . ILE A 1 174 ? -8.243 11.810 -11.128 1.00 81.56 174 ILE A N 1
ATOM 1403 C CA . ILE A 1 174 ? -9.333 11.057 -10.507 1.00 81.56 174 ILE A CA 1
ATOM 1404 C C . ILE A 1 174 ? -10.194 12.016 -9.697 1.00 81.56 174 ILE A C 1
ATOM 1406 O O . ILE A 1 174 ? -9.732 12.648 -8.742 1.00 81.56 174 ILE A O 1
ATOM 1410 N N . THR A 1 175 ? -11.463 12.086 -10.072 1.00 88.50 175 THR A N 1
ATOM 1411 C CA . THR A 1 175 ? -12.478 12.893 -9.393 1.00 88.50 175 THR A CA 1
ATOM 1412 C C . THR A 1 175 ? -13.159 12.100 -8.276 1.00 88.50 175 THR A C 1
ATOM 1414 O O . THR A 1 175 ? -12.974 10.890 -8.154 1.00 88.50 175 THR A O 1
ATOM 1417 N N . VAL A 1 176 ? -13.931 12.770 -7.415 1.00 89.19 176 VAL A N 1
ATOM 1418 C CA . VAL A 1 176 ? -14.714 12.073 -6.374 1.00 89.19 176 VAL A CA 1
ATOM 1419 C C . VAL A 1 176 ? -15.839 11.266 -7.024 1.00 89.19 176 VAL A C 1
ATOM 1421 O O . VAL A 1 176 ? -16.111 10.135 -6.621 1.00 89.19 176 VAL A O 1
ATOM 1424 N N . GLU A 1 177 ? -16.433 11.811 -8.083 1.00 90.62 177 GLU A N 1
ATOM 1425 C CA . GLU A 1 177 ? -17.462 11.179 -8.900 1.00 90.62 177 GLU A CA 1
ATOM 1426 C C . GLU A 1 177 ? -16.980 9.845 -9.476 1.00 90.62 177 GLU A C 1
ATOM 1428 O O . GLU A 1 177 ? -17.744 8.882 -9.491 1.00 90.62 177 GLU A O 1
ATOM 1433 N N . ASP A 1 178 ? -15.710 9.748 -9.877 1.00 89.38 178 ASP A N 1
ATOM 1434 C CA . ASP A 1 178 ? -15.122 8.494 -10.357 1.00 89.38 178 ASP A CA 1
ATOM 1435 C C . ASP A 1 178 ? -15.142 7.404 -9.276 1.00 89.38 178 ASP A C 1
ATOM 1437 O O . ASP A 1 178 ? -15.546 6.271 -9.546 1.00 89.38 178 ASP A O 1
ATOM 1441 N N . TYR A 1 179 ? -14.778 7.735 -8.031 1.00 89.62 179 TYR A N 1
ATOM 1442 C CA . TYR A 1 179 ? -14.863 6.776 -6.923 1.00 89.62 179 TYR A CA 1
ATOM 1443 C C . TYR A 1 179 ? -16.306 6.336 -6.667 1.00 89.62 179 TYR A C 1
ATOM 1445 O O . TYR A 1 179 ? -16.554 5.148 -6.462 1.00 89.62 179 TYR A O 1
ATOM 1453 N N . ILE A 1 180 ? -17.257 7.273 -6.694 1.00 90.75 180 ILE A N 1
ATOM 1454 C CA . ILE A 1 180 ? -18.681 6.982 -6.483 1.00 90.75 180 ILE A CA 1
ATOM 1455 C C . ILE A 1 180 ? -19.216 6.085 -7.606 1.00 90.75 180 ILE A C 1
ATOM 1457 O O . ILE A 1 180 ? -19.918 5.112 -7.336 1.00 90.75 180 ILE A O 1
ATOM 1461 N N . ARG A 1 181 ? -18.854 6.355 -8.865 1.00 90.94 181 ARG A N 1
ATOM 1462 C CA . ARG A 1 181 ? -19.245 5.523 -10.013 1.00 90.94 181 ARG A CA 1
ATOM 1463 C C . ARG A 1 181 ? -18.716 4.100 -9.880 1.00 90.94 181 ARG A C 1
ATOM 1465 O O . ARG A 1 181 ? -19.501 3.165 -10.023 1.00 90.94 181 ARG A O 1
ATOM 1472 N N . LEU A 1 182 ? -17.437 3.942 -9.538 1.00 87.81 182 LEU A N 1
ATOM 1473 C CA . LEU A 1 182 ? -16.836 2.627 -9.302 1.00 87.81 182 LEU A CA 1
ATOM 1474 C C . LEU A 1 182 ? -17.520 1.893 -8.143 1.00 87.81 182 LEU A C 1
ATOM 1476 O O . LEU A 1 182 ? -17.834 0.710 -8.268 1.00 87.81 182 LEU A O 1
ATOM 1480 N N . ALA A 1 183 ? -17.811 2.590 -7.039 1.00 85.38 183 ALA A N 1
ATOM 1481 C CA . ALA A 1 183 ? -18.541 2.026 -5.902 1.00 85.38 183 ALA A CA 1
ATOM 1482 C C . ALA A 1 183 ? -19.943 1.532 -6.291 1.00 85.38 183 ALA A C 1
ATOM 1484 O O . ALA A 1 183 ? -20.389 0.496 -5.804 1.00 85.38 183 ALA A O 1
ATOM 1485 N N . ASN A 1 184 ? -20.609 2.249 -7.196 1.00 87.06 184 ASN A N 1
ATOM 1486 C CA . ASN A 1 184 ? -21.944 1.924 -7.693 1.00 87.06 184 ASN A CA 1
ATOM 1487 C C . ASN A 1 184 ? -21.952 0.858 -8.798 1.00 87.06 184 ASN A C 1
ATOM 1489 O O . ASN A 1 184 ? -22.999 0.598 -9.385 1.00 87.06 184 ASN A O 1
ATOM 1493 N N . GLY A 1 185 ? -20.816 0.226 -9.104 1.00 84.06 185 GLY A N 1
ATOM 1494 C CA . GLY A 1 185 ? -20.789 -0.830 -10.113 1.00 84.06 185 GLY A CA 1
ATOM 1495 C C . GLY A 1 185 ? -20.633 -0.313 -11.548 1.00 84.06 185 GLY A C 1
ATOM 1496 O O . GLY A 1 185 ? -20.815 -1.086 -12.488 1.00 84.06 185 GLY A O 1
ATOM 1497 N N . HIS A 1 186 ? -20.241 0.949 -11.748 1.00 86.88 186 HIS A N 1
ATOM 1498 C CA . HIS A 1 186 ? -20.027 1.525 -13.077 1.00 86.88 186 HIS A CA 1
ATOM 1499 C C . HIS A 1 186 ? -18.552 1.711 -13.415 1.00 86.88 186 HIS A C 1
ATOM 1501 O O . HIS A 1 186 ? -17.771 2.218 -12.612 1.00 86.88 186 HIS A O 1
ATOM 1507 N N . ASP A 1 187 ? -18.193 1.344 -14.642 1.00 85.81 187 ASP A N 1
ATOM 1508 C CA . ASP A 1 187 ? -16.851 1.564 -15.164 1.00 85.81 187 ASP A CA 1
ATOM 1509 C C . ASP A 1 187 ? -16.558 3.062 -15.320 1.00 85.81 187 ASP A C 1
ATOM 1511 O O . ASP A 1 187 ? -17.431 3.868 -15.669 1.00 85.81 187 ASP A O 1
ATOM 1515 N N . VAL A 1 188 ? -15.296 3.421 -15.109 1.00 85.81 188 VAL A N 1
ATOM 1516 C CA . VAL A 1 188 ? -14.774 4.776 -15.293 1.00 85.81 188 VAL A CA 1
ATOM 1517 C C . VAL A 1 188 ? -13.734 4.744 -16.395 1.00 85.81 188 VAL A C 1
ATOM 1519 O O . VAL A 1 188 ? -12.796 3.958 -16.355 1.00 85.81 188 VAL A O 1
ATOM 1522 N N . THR A 1 189 ? -13.881 5.606 -17.396 1.00 84.19 189 THR A N 1
ATOM 1523 C CA . THR A 1 189 ? -12.903 5.733 -18.480 1.00 84.19 189 THR A CA 1
ATOM 1524 C C . THR A 1 189 ? -12.311 7.124 -18.452 1.00 84.19 189 THR A C 1
ATOM 1526 O O . THR A 1 189 ? -13.057 8.094 -18.520 1.00 84.19 189 THR A O 1
ATOM 1529 N N . ASN A 1 190 ? -10.984 7.212 -18.416 1.00 80.38 190 ASN A N 1
ATOM 1530 C CA . ASN A 1 190 ? -10.270 8.482 -18.472 1.00 80.38 190 ASN A CA 1
ATOM 1531 C C . ASN A 1 190 ? -9.216 8.476 -19.589 1.00 80.38 190 ASN A C 1
ATOM 1533 O O . ASN A 1 190 ? -8.770 7.420 -20.051 1.00 80.38 190 ASN A O 1
ATOM 1537 N N . GLU A 1 191 ? -8.795 9.671 -20.008 1.00 82.75 191 GLU A N 1
ATOM 1538 C CA . GLU A 1 191 ? -7.771 9.858 -21.039 1.00 82.75 191 GLU A CA 1
ATOM 1539 C C . GLU A 1 191 ? -6.403 10.257 -20.456 1.00 82.75 191 GLU A C 1
ATOM 1541 O O . GLU A 1 191 ? -6.250 11.185 -19.650 1.00 82.75 191 GLU A O 1
ATOM 1546 N N . PHE A 1 192 ? -5.360 9.570 -20.917 1.00 75.62 192 PHE A N 1
ATOM 1547 C CA . PHE A 1 192 ? -3.976 9.755 -20.478 1.00 75.62 192 PHE A CA 1
ATOM 1548 C C . PHE A 1 192 ? -3.106 10.071 -21.658 1.00 75.62 192 PHE A C 1
ATOM 1550 O O . PHE A 1 192 ? -3.351 9.561 -22.740 1.00 75.62 192 PHE A O 1
ATOM 1557 N N . LYS A 1 193 ? -2.047 10.848 -21.433 1.00 78.25 193 LYS A N 1
ATOM 1558 C CA . LYS A 1 193 ? -0.956 10.884 -22.400 1.00 78.25 193 LYS A CA 1
ATOM 1559 C C . LYS A 1 193 ? -0.447 9.458 -22.563 1.00 78.25 193 LYS A C 1
ATOM 1561 O O . LYS A 1 193 ? -0.315 8.741 -21.563 1.00 78.25 193 LYS A O 1
ATOM 1566 N N . LYS A 1 194 ? -0.233 9.031 -23.803 1.00 79.00 194 LYS A N 1
ATOM 1567 C CA . LYS A 1 194 ? 0.395 7.736 -24.044 1.00 79.00 194 LYS A CA 1
ATOM 1568 C C . LYS A 1 194 ? 1.774 7.719 -23.366 1.00 79.00 194 LYS A C 1
ATOM 1570 O O . LYS A 1 194 ? 2.480 8.728 -23.426 1.00 79.00 194 LYS A O 1
ATOM 1575 N N . PRO A 1 195 ? 2.142 6.630 -22.674 1.00 70.94 195 PRO A N 1
ATOM 1576 C CA . PRO A 1 195 ? 3.500 6.441 -22.204 1.00 70.94 195 PRO A CA 1
ATOM 1577 C C . PRO A 1 195 ? 4.397 6.153 -23.405 1.00 70.94 195 PRO A C 1
ATOM 1579 O O . PRO A 1 195 ? 3.927 5.830 -24.497 1.00 70.94 195 PRO A O 1
ATOM 1582 N N . TRP A 1 196 ? 5.699 6.265 -23.190 1.00 72.94 196 TRP A N 1
ATOM 1583 C CA . TRP A 1 196 ? 6.674 5.817 -24.170 1.00 72.94 196 TRP A CA 1
ATOM 1584 C C . TRP A 1 196 ? 6.583 4.298 -24.247 1.00 72.94 196 TRP A C 1
ATOM 1586 O O . TRP A 1 196 ? 6.612 3.630 -23.214 1.00 72.94 196 TRP A O 1
ATOM 1596 N N . VAL A 1 197 ? 6.433 3.764 -25.455 1.00 70.19 197 VAL A N 1
ATOM 1597 C CA . VAL A 1 197 ? 6.307 2.320 -25.660 1.00 70.19 197 VAL A CA 1
ATOM 1598 C C . VAL A 1 197 ? 7.593 1.811 -26.278 1.00 70.19 197 VAL A C 1
ATOM 1600 O O . VAL A 1 197 ? 8.097 2.381 -27.244 1.00 70.19 197 VAL A O 1
ATOM 1603 N N . LYS A 1 198 ? 8.121 0.737 -25.703 1.00 59.34 198 LYS A N 1
ATOM 1604 C CA . LYS A 1 198 ? 9.280 0.021 -26.218 1.00 59.34 198 LYS A CA 1
ATOM 1605 C C . LYS A 1 198 ? 8.818 -1.155 -27.066 1.00 59.34 198 LYS A C 1
ATOM 1607 O O . LYS A 1 198 ? 7.896 -1.867 -26.676 1.00 59.34 198 LYS A O 1
ATOM 1612 N N . SER A 1 199 ? 9.425 -1.342 -28.232 1.00 62.94 199 SER A N 1
ATOM 1613 C CA . SER A 1 199 ? 9.145 -2.489 -29.096 1.00 62.94 199 SER A CA 1
ATOM 1614 C C . SER A 1 199 ? 10.402 -2.943 -29.826 1.00 62.94 199 SER A C 1
ATOM 1616 O O . SER A 1 199 ? 11.212 -2.119 -30.243 1.00 62.94 199 SER A O 1
ATOM 1618 N N . PHE A 1 200 ? 10.518 -4.252 -30.055 1.00 41.94 200 PHE A N 1
ATOM 1619 C CA . PHE A 1 200 ? 11.650 -4.835 -30.780 1.00 41.94 200 PHE A CA 1
ATOM 1620 C C . PHE A 1 200 ? 11.793 -4.309 -32.214 1.00 41.94 200 PHE A C 1
ATOM 1622 O O . PHE A 1 200 ? 12.907 -4.148 -32.702 1.00 41.94 200 PHE A O 1
ATOM 1629 N N . THR A 1 201 ? 10.681 -4.036 -32.899 1.00 60.41 201 THR A N 1
ATOM 1630 C CA . THR A 1 201 ? 10.675 -3.604 -34.305 1.00 60.41 201 THR A CA 1
ATOM 1631 C C . THR A 1 201 ? 10.866 -2.104 -34.486 1.00 60.41 201 THR A C 1
ATOM 1633 O O . THR A 1 201 ? 11.528 -1.699 -35.437 1.00 60.41 201 THR A O 1
ATOM 1636 N N . ASN A 1 202 ? 10.307 -1.279 -33.597 1.00 63.28 202 ASN A N 1
ATOM 1637 C CA . ASN A 1 202 ? 10.270 0.178 -33.780 1.00 63.28 202 ASN A CA 1
ATOM 1638 C C . ASN A 1 202 ? 11.094 0.951 -32.736 1.00 63.28 202 ASN A C 1
ATOM 1640 O O . ASN A 1 202 ? 11.041 2.179 -32.713 1.00 63.28 202 ASN A O 1
ATOM 1644 N N . GLY A 1 203 ? 11.828 0.254 -31.864 1.00 67.44 203 GLY A N 1
ATOM 1645 C CA . GLY A 1 203 ? 12.579 0.860 -30.766 1.00 67.44 203 GLY A CA 1
ATOM 1646 C C . GLY A 1 203 ? 11.674 1.603 -29.783 1.00 67.44 203 GLY A C 1
ATOM 1647 O O . GLY A 1 203 ? 10.568 1.145 -29.467 1.00 67.44 203 GLY A O 1
ATOM 1648 N N . VAL A 1 204 ? 12.142 2.755 -29.292 1.00 68.38 204 VAL A N 1
ATOM 1649 C CA . VAL A 1 204 ? 11.370 3.629 -28.396 1.00 68.38 204 VAL A CA 1
ATOM 1650 C C . VAL A 1 204 ? 10.418 4.508 -29.207 1.00 68.38 204 VAL A C 1
ATOM 1652 O O . VAL A 1 204 ? 10.831 5.464 -29.863 1.00 68.38 204 VAL A O 1
ATOM 1655 N N . ILE A 1 205 ? 9.120 4.229 -29.112 1.00 70.75 205 ILE A N 1
ATOM 1656 C CA . ILE A 1 205 ? 8.069 5.045 -29.718 1.00 70.75 205 ILE A CA 1
ATOM 1657 C C . ILE A 1 205 ? 7.714 6.173 -28.749 1.00 70.75 205 ILE A C 1
ATOM 1659 O O . ILE A 1 205 ? 7.065 5.952 -27.720 1.00 70.75 205 ILE A O 1
ATOM 1663 N N . ILE A 1 206 ? 8.123 7.393 -29.099 1.00 74.31 206 ILE A N 1
ATOM 1664 C CA . ILE A 1 206 ? 7.733 8.609 -28.383 1.00 74.31 206 ILE A CA 1
ATOM 1665 C C . ILE A 1 206 ? 6.360 9.057 -28.912 1.00 74.31 206 ILE A C 1
ATOM 1667 O O . ILE A 1 206 ? 6.235 9.352 -30.104 1.00 74.31 206 ILE A O 1
ATOM 1671 N N . PRO A 1 207 ? 5.321 9.112 -28.063 1.00 73.00 207 PRO A N 1
ATOM 1672 C CA . PRO A 1 207 ? 4.006 9.580 -28.477 1.00 73.00 207 PRO A CA 1
ATOM 1673 C C . PRO A 1 207 ? 4.045 11.057 -28.874 1.00 73.00 207 PRO A C 1
ATOM 1675 O O . PRO A 1 207 ? 4.754 11.863 -28.265 1.00 73.00 207 PRO A O 1
ATOM 1678 N N . LYS A 1 208 ? 3.263 11.427 -29.892 1.00 77.88 208 LYS A N 1
ATOM 1679 C CA . LYS A 1 208 ? 3.099 12.831 -30.289 1.00 77.88 208 LYS A CA 1
ATOM 1680 C C . LYS A 1 208 ? 2.417 13.604 -29.154 1.00 77.88 208 LYS A C 1
ATOM 1682 O O . LYS A 1 208 ? 1.717 13.015 -28.336 1.00 77.88 208 LYS A O 1
ATOM 1687 N N . GLY A 1 209 ? 2.613 14.924 -29.093 1.00 69.25 209 GLY A N 1
ATOM 1688 C CA . GLY A 1 209 ? 2.200 15.755 -27.945 1.00 69.25 209 GLY A CA 1
ATOM 1689 C C . GLY A 1 209 ? 0.737 15.593 -27.500 1.00 69.25 209 GLY A C 1
ATOM 1690 O O . GLY A 1 209 ? 0.460 15.654 -26.300 1.00 69.25 209 GLY A O 1
ATOM 1691 N N . ASP A 1 210 ? -0.158 15.297 -28.445 1.00 78.25 210 ASP A N 1
ATOM 1692 C CA . ASP A 1 210 ? -1.596 15.114 -28.215 1.00 78.25 210 ASP A CA 1
ATOM 1693 C C . ASP A 1 210 ? -2.046 13.644 -28.204 1.00 78.25 210 ASP A C 1
ATOM 1695 O O . ASP A 1 210 ? -3.241 13.363 -28.097 1.00 78.25 210 ASP A O 1
ATOM 1699 N N . ASP A 1 211 ? -1.121 12.687 -28.303 1.00 78.81 211 ASP A N 1
ATOM 1700 C CA . ASP A 1 211 ? -1.462 11.270 -28.313 1.00 78.81 211 ASP A CA 1
ATOM 1701 C C . ASP A 1 211 ? -1.987 10.837 -26.943 1.00 78.81 211 ASP A C 1
ATOM 1703 O O . ASP A 1 211 ? -1.266 10.778 -25.937 1.00 78.81 211 ASP A O 1
ATOM 1707 N N . LYS A 1 212 ? -3.269 10.473 -26.926 1.00 81.19 212 LYS A N 1
ATOM 1708 C CA . LYS A 1 212 ? -3.950 9.973 -25.739 1.00 81.19 212 LYS A CA 1
ATOM 1709 C C . LYS A 1 212 ? -4.218 8.473 -25.826 1.00 81.19 212 LYS A C 1
ATOM 1711 O O . LYS A 1 212 ? -4.474 7.923 -26.894 1.00 81.19 212 LYS A O 1
ATOM 1716 N N . GLN A 1 213 ? -4.182 7.807 -24.682 1.00 79.50 213 GLN A N 1
ATOM 1717 C CA . GLN A 1 213 ? -4.740 6.478 -24.469 1.00 79.50 213 GLN A CA 1
ATOM 1718 C C . GLN A 1 213 ? -5.943 6.575 -23.540 1.00 79.50 213 GLN A C 1
ATOM 1720 O O . GLN A 1 213 ? -5.961 7.385 -22.611 1.00 79.50 213 GLN A O 1
ATOM 1725 N N . LYS A 1 214 ? -6.933 5.717 -23.772 1.00 80.75 214 LYS A N 1
ATOM 1726 C CA . LYS A 1 214 ? -8.048 5.527 -22.849 1.00 80.75 214 LYS A CA 1
ATOM 1727 C C . LYS A 1 214 ? -7.692 4.398 -21.897 1.00 80.75 214 LYS A C 1
ATOM 1729 O O . LYS A 1 214 ? -7.359 3.307 -22.347 1.00 80.75 214 LYS A O 1
ATOM 1734 N N . LYS A 1 215 ? -7.771 4.668 -20.598 1.00 78.19 215 LYS A N 1
ATOM 1735 C CA . LYS A 1 215 ? -7.728 3.632 -19.565 1.00 78.19 215 LYS A CA 1
ATOM 1736 C C . LYS A 1 215 ? -9.135 3.457 -19.013 1.00 78.19 215 LYS A C 1
ATOM 1738 O O . LYS A 1 215 ? -9.788 4.448 -18.683 1.00 78.19 215 LYS A O 1
ATOM 1743 N N . VAL A 1 216 ? -9.594 2.209 -18.960 1.00 79.25 216 VAL A N 1
ATOM 1744 C CA . VAL A 1 216 ? -10.897 1.838 -18.404 1.00 79.25 216 VAL A CA 1
ATOM 1745 C C . VAL A 1 216 ? -10.665 1.159 -17.066 1.00 79.25 216 VAL A C 1
ATOM 1747 O O . VAL A 1 216 ? -10.028 0.113 -16.997 1.00 79.25 216 VAL A O 1
ATOM 1750 N N . PHE A 1 217 ? -11.208 1.748 -16.015 1.00 77.44 217 PHE A N 1
ATOM 1751 C CA . PHE A 1 217 ? -11.314 1.137 -14.708 1.00 77.44 217 PHE A CA 1
ATOM 1752 C C . PHE A 1 217 ? -12.644 0.452 -14.585 1.00 77.44 217 PHE A C 1
ATOM 1754 O O . PHE A 1 217 ? -13.698 1.054 -14.797 1.00 77.44 217 PHE A O 1
ATOM 1761 N N . ARG A 1 218 ? -12.572 -0.816 -14.231 1.00 78.06 218 ARG A N 1
ATOM 1762 C CA . ARG A 1 218 ? -13.743 -1.655 -14.158 1.00 78.06 218 ARG A CA 1
ATOM 1763 C C . ARG A 1 218 ? -14.319 -1.642 -12.757 1.00 78.06 218 ARG A C 1
ATOM 1765 O O . ARG A 1 218 ? -13.598 -1.612 -11.759 1.00 78.06 218 ARG A O 1
ATOM 1772 N N . SER A 1 219 ? -15.633 -1.692 -12.684 1.00 73.19 219 SER A N 1
ATOM 1773 C CA . SER A 1 219 ? -16.355 -1.574 -11.427 1.00 73.19 219 SER A CA 1
ATOM 1774 C C . SER A 1 219 ? -16.246 -2.785 -10.501 1.00 73.19 219 SER A C 1
ATOM 1776 O O . SER A 1 219 ? -16.513 -2.665 -9.302 1.00 73.19 219 SER A O 1
ATOM 1778 N N . TYR A 1 220 ? -15.776 -3.933 -11.005 1.00 69.44 220 TYR A N 1
ATOM 1779 C CA . TYR A 1 220 ? -15.516 -5.107 -10.166 1.00 69.44 220 TYR A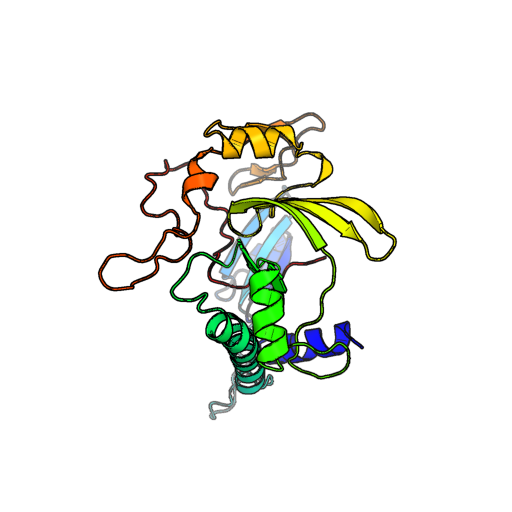 CA 1
ATOM 1780 C C . TYR A 1 220 ? -14.425 -4.861 -9.115 1.00 69.44 220 TYR A C 1
ATOM 1782 O O . TYR A 1 220 ? -14.292 -5.680 -8.213 1.00 69.44 220 TYR A O 1
ATOM 1790 N N . LEU A 1 221 ? -13.669 -3.751 -9.169 1.00 65.44 221 LEU A N 1
ATOM 1791 C CA . LEU A 1 221 ? -12.792 -3.316 -8.071 1.00 65.44 221 LEU A CA 1
ATOM 1792 C C . LEU A 1 221 ? -13.525 -3.360 -6.721 1.00 65.44 221 LEU A C 1
ATOM 1794 O O . LEU A 1 221 ? -12.960 -3.803 -5.731 1.00 65.44 221 LEU A O 1
ATOM 1798 N N . ASN A 1 222 ? -14.812 -3.000 -6.695 1.00 63.12 222 ASN A N 1
ATOM 1799 C CA . ASN A 1 222 ? -15.646 -3.064 -5.495 1.00 63.12 222 ASN A CA 1
ATOM 1800 C C . ASN A 1 222 ? -15.860 -4.500 -4.960 1.00 63.12 222 ASN A C 1
ATOM 1802 O O . ASN A 1 222 ? -16.144 -4.685 -3.779 1.00 63.12 222 ASN A O 1
ATOM 1806 N N . LEU A 1 223 ? -15.709 -5.523 -5.806 1.00 64.75 223 LEU A N 1
ATOM 1807 C CA . LEU A 1 223 ? -15.842 -6.940 -5.445 1.00 64.75 223 LEU A CA 1
ATOM 1808 C C . LEU A 1 223 ? -14.567 -7.516 -4.810 1.00 64.75 223 LEU A C 1
ATOM 1810 O O . LEU A 1 223 ? -14.598 -8.628 -4.288 1.00 64.75 223 LEU A O 1
ATOM 1814 N N . VAL A 1 224 ? -13.460 -6.766 -4.836 1.00 64.38 224 VAL A N 1
ATOM 1815 C CA . VAL A 1 224 ? -12.170 -7.173 -4.256 1.00 64.38 224 VAL A CA 1
ATOM 1816 C C . VAL A 1 224 ? -12.179 -7.065 -2.726 1.00 64.38 224 VAL A C 1
ATOM 1818 O O . VAL A 1 224 ? -11.315 -7.639 -2.069 1.00 64.38 224 VAL A O 1
ATOM 1821 N N . LYS A 1 225 ? -13.166 -6.372 -2.140 1.00 64.69 225 LYS A N 1
ATOM 1822 C CA . LYS A 1 225 ? -13.330 -6.187 -0.689 1.00 64.69 225 LYS A CA 1
ATOM 1823 C C . LYS A 1 225 ? -13.299 -7.506 0.090 1.00 64.69 225 LYS A C 1
ATOM 1825 O O . LYS A 1 225 ? -13.813 -8.526 -0.365 1.00 64.69 225 LYS A O 1
ATOM 1830 N N . ARG A 1 226 ? -12.761 -7.446 1.315 1.00 63.03 226 ARG A N 1
ATOM 1831 C CA . ARG A 1 226 ? -12.838 -8.555 2.277 1.00 63.03 226 ARG A CA 1
ATOM 1832 C C . ARG A 1 226 ? -14.294 -8.953 2.500 1.00 63.03 226 ARG A C 1
ATOM 1834 O O . ARG A 1 226 ? -15.143 -8.098 2.760 1.00 63.03 226 ARG A O 1
ATOM 1841 N N . LYS A 1 227 ? -14.559 -10.252 2.411 1.00 66.06 227 LYS A N 1
ATOM 1842 C CA . LYS A 1 227 ? -15.855 -10.839 2.754 1.00 66.06 227 LYS A CA 1
ATOM 1843 C C . LYS A 1 227 ? -15.878 -11.180 4.242 1.00 66.06 227 LYS A C 1
ATOM 1845 O O . LYS A 1 227 ? -14.828 -11.345 4.864 1.00 66.06 227 LYS A O 1
ATOM 1850 N N . ALA A 1 228 ? -17.079 -11.268 4.807 1.00 63.72 228 ALA A N 1
ATOM 1851 C CA . ALA A 1 228 ? -17.245 -11.866 6.125 1.00 63.72 228 ALA A CA 1
ATOM 1852 C C . ALA A 1 228 ? -16.714 -13.315 6.107 1.00 63.72 228 ALA A C 1
ATOM 1854 O O . ALA A 1 228 ? -16.724 -13.933 5.034 1.00 63.72 228 ALA A O 1
ATOM 1855 N N . PRO A 1 229 ? -16.244 -13.845 7.249 1.00 64.25 229 PRO A N 1
ATOM 1856 C CA . PRO A 1 229 ? -15.876 -15.248 7.331 1.00 64.25 229 PRO A CA 1
ATOM 1857 C C . PRO A 1 229 ? -17.053 -16.144 6.959 1.00 64.25 229 PRO A C 1
ATOM 1859 O O . PRO A 1 229 ? -18.214 -15.782 7.176 1.00 64.25 229 PRO A O 1
ATOM 1862 N N . ASP A 1 230 ? -16.742 -17.309 6.410 1.00 70.75 230 ASP A N 1
ATOM 1863 C CA . ASP A 1 230 ? -17.734 -18.357 6.215 1.00 70.75 230 ASP A CA 1
ATOM 1864 C C . ASP A 1 230 ? -18.137 -19.022 7.547 1.00 70.75 230 ASP A C 1
ATOM 1866 O O . ASP A 1 230 ? -17.695 -18.644 8.636 1.00 70.75 230 ASP A O 1
ATOM 1870 N N . ASN A 1 231 ? -19.005 -20.031 7.463 1.00 72.88 231 ASN A N 1
ATOM 1871 C CA . A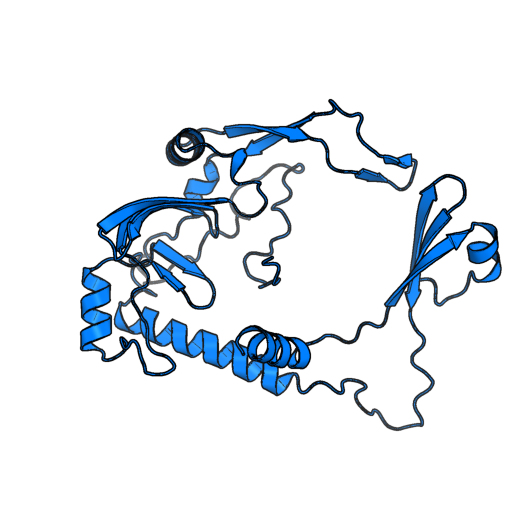SN A 1 231 ? -19.495 -20.771 8.627 1.00 72.88 231 ASN A CA 1
ATOM 1872 C C . ASN A 1 231 ? -18.389 -21.559 9.363 1.00 72.88 231 ASN A C 1
ATOM 1874 O O . ASN A 1 231 ? -18.627 -22.015 10.480 1.00 72.88 231 ASN A O 1
ATOM 1878 N N . GLU A 1 232 ? -17.205 -21.720 8.763 1.00 73.31 232 GLU A N 1
ATOM 1879 C CA . GLU A 1 232 ? -16.025 -22.353 9.367 1.00 73.31 232 GLU A CA 1
ATOM 1880 C C . GLU A 1 232 ? -15.083 -21.316 10.010 1.00 73.31 232 GLU A C 1
ATOM 1882 O O . GLU A 1 232 ? -14.064 -21.671 10.601 1.00 73.31 232 GLU A O 1
ATOM 1887 N N . GLY A 1 233 ? -15.436 -20.026 9.940 1.00 59.31 233 GLY A N 1
ATOM 1888 C CA . GLY A 1 233 ? -14.637 -18.924 10.473 1.00 59.31 233 GLY A CA 1
ATOM 1889 C C . GLY A 1 233 ? -13.454 -18.544 9.581 1.00 59.31 233 GLY A C 1
ATOM 1890 O O . GLY A 1 233 ? -12.591 -17.775 10.013 1.00 59.31 233 GLY A O 1
ATOM 1891 N N . ILE A 1 234 ? -13.399 -19.050 8.345 1.00 58.31 234 ILE A N 1
ATOM 1892 C CA . ILE A 1 234 ? -12.325 -18.758 7.399 1.00 58.31 234 ILE A CA 1
ATOM 1893 C C . ILE A 1 234 ? -12.620 -17.413 6.736 1.00 58.31 234 ILE A C 1
ATOM 1895 O O . ILE A 1 234 ? -13.613 -17.239 6.029 1.00 58.31 234 ILE A O 1
ATOM 1899 N N . MET A 1 235 ? -11.746 -16.431 6.968 1.00 60.91 235 MET A N 1
ATOM 1900 C CA . MET A 1 235 ? -11.830 -15.134 6.301 1.00 60.91 235 MET A CA 1
ATOM 1901 C C . MET A 1 235 ? -11.125 -15.192 4.947 1.00 60.91 235 MET A C 1
ATOM 1903 O O . MET A 1 235 ? -9.953 -15.562 4.854 1.00 60.91 235 MET A O 1
ATOM 1907 N N . TYR A 1 236 ? -11.816 -14.756 3.897 1.00 58.75 236 TYR A N 1
ATOM 1908 C CA . TYR A 1 236 ? -11.190 -14.580 2.594 1.00 58.75 236 TYR A CA 1
ATOM 1909 C C . TYR A 1 236 ? -10.369 -13.280 2.592 1.00 58.75 236 TYR A C 1
ATOM 1911 O O . TYR A 1 236 ? -10.913 -12.217 2.928 1.00 58.75 236 TYR A O 1
ATOM 1919 N N . PRO A 1 237 ? -9.078 -13.315 2.204 1.00 58.59 237 PRO A N 1
ATOM 1920 C CA . PRO A 1 237 ? -8.324 -12.093 1.949 1.00 58.59 237 PRO A CA 1
ATOM 1921 C C . PRO A 1 237 ? -9.002 -11.272 0.836 1.00 58.59 237 PRO A C 1
ATOM 1923 O O . PRO A 1 237 ? -9.979 -11.706 0.224 1.00 58.59 237 PRO A O 1
ATOM 1926 N N . TYR A 1 238 ? -8.491 -10.066 0.564 1.00 60.16 238 TYR A N 1
ATOM 1927 C CA . TYR A 1 238 ? -8.894 -9.350 -0.652 1.00 60.16 238 TYR A CA 1
ATOM 1928 C C . TYR A 1 238 ? -8.760 -10.306 -1.849 1.00 60.16 238 TYR A C 1
ATOM 1930 O O . TYR A 1 238 ? -7.738 -10.986 -1.953 1.00 60.16 238 TYR A O 1
ATOM 1938 N N . ASN A 1 239 ? -9.797 -10.399 -2.690 1.00 56.53 239 ASN A N 1
ATOM 1939 C CA . ASN A 1 239 ? -9.798 -11.321 -3.829 1.00 56.53 239 ASN A CA 1
ATOM 1940 C C . ASN A 1 239 ? -8.574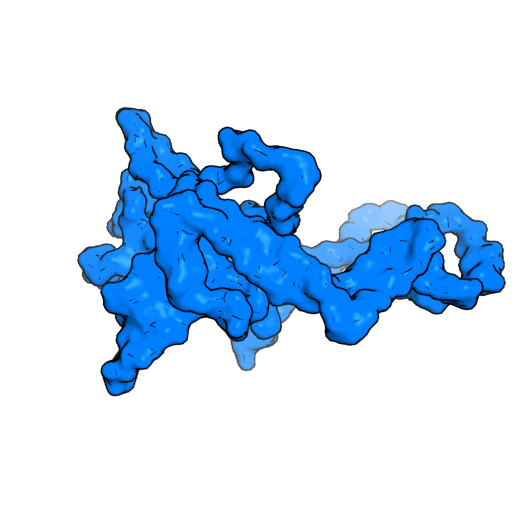 -11.009 -4.706 1.00 56.53 239 ASN A C 1
ATOM 1942 O O . ASN A 1 239 ? -8.377 -9.855 -5.089 1.00 56.53 239 ASN A O 1
ATOM 1946 N N . ASP A 1 240 ? -7.746 -12.010 -5.011 1.00 53.97 240 ASP A N 1
ATOM 1947 C CA . ASP A 1 240 ? -6.544 -11.828 -5.838 1.00 53.97 240 ASP A CA 1
ATOM 1948 C C . ASP A 1 240 ? -6.878 -11.596 -7.324 1.00 53.97 240 ASP A C 1
ATOM 1950 O O . ASP A 1 240 ? -5.990 -11.463 -8.162 1.00 53.97 240 ASP A O 1
ATOM 1954 N N . GLY A 1 241 ? -8.171 -11.528 -7.647 1.00 51.06 241 GLY A N 1
ATOM 1955 C CA . GLY A 1 241 ? -8.699 -11.213 -8.958 1.00 51.06 241 GLY A CA 1
ATOM 1956 C C . GLY A 1 241 ? -8.690 -12.392 -9.920 1.00 51.06 241 GLY A C 1
ATOM 1957 O O . GLY A 1 241 ? -9.235 -12.245 -11.008 1.00 51.06 241 GLY A O 1
ATOM 1958 N N . LYS A 1 242 ? -8.144 -13.557 -9.539 1.00 51.91 242 LYS A N 1
ATOM 1959 C CA . LYS A 1 242 ? -8.076 -14.738 -10.417 1.00 51.91 242 LYS A CA 1
ATOM 1960 C C . LYS A 1 242 ? -9.439 -15.378 -10.670 1.00 51.91 242 LYS A C 1
ATOM 1962 O O . LYS A 1 242 ? -9.647 -15.973 -11.719 1.00 51.91 242 LYS A O 1
ATOM 1967 N N . GLU A 1 243 ? -10.375 -15.241 -9.732 1.00 50.12 243 GLU A N 1
ATOM 1968 C CA . GLU A 1 243 ? -11.762 -15.711 -9.892 1.00 50.12 243 GLU A CA 1
ATOM 1969 C C . GLU A 1 243 ? -12.626 -14.769 -10.743 1.00 50.12 243 GLU A C 1
ATOM 1971 O O . GLU A 1 243 ? -13.725 -15.123 -11.173 1.00 50.12 243 GLU A O 1
ATOM 1976 N N . LEU A 1 244 ? -12.146 -13.551 -10.990 1.00 53.75 244 LEU A N 1
ATOM 1977 C CA . LEU A 1 244 ? -12.794 -12.605 -11.878 1.00 53.75 244 LEU A CA 1
ATOM 1978 C C . LEU A 1 244 ? -12.237 -12.904 -13.274 1.00 53.75 244 LEU A C 1
ATOM 1980 O O . LEU A 1 244 ? -11.089 -12.601 -13.554 1.00 53.75 244 LEU A O 1
ATOM 1984 N N . ASN A 1 245 ? -13.015 -13.562 -14.136 1.00 41.88 245 ASN A N 1
ATOM 1985 C CA . ASN A 1 245 ? -12.642 -13.856 -15.528 1.00 41.88 245 ASN A CA 1
ATOM 1986 C C . ASN A 1 245 ? -12.327 -12.547 -16.282 1.00 41.88 245 ASN A C 1
ATOM 1988 O O . ASN A 1 245 ? -13.224 -11.898 -16.826 1.00 41.88 245 ASN A O 1
ATOM 1992 N N . MET A 1 246 ? -11.066 -12.118 -16.268 1.00 50.28 246 MET A N 1
ATOM 1993 C CA . MET A 1 246 ? -10.626 -10.870 -16.889 1.00 50.28 246 MET A CA 1
ATOM 1994 C C . MET A 1 246 ? -9.984 -11.196 -18.237 1.00 50.28 246 MET A C 1
ATOM 1996 O O . MET A 1 246 ? -9.120 -12.062 -18.321 1.00 50.28 246 MET A O 1
ATOM 2000 N N . GLY A 1 247 ? -10.447 -10.547 -19.310 1.00 39.34 247 GLY A N 1
ATOM 2001 C CA . GLY A 1 247 ? -9.950 -10.805 -20.666 1.00 39.34 247 GLY A CA 1
ATOM 2002 C C . GLY A 1 247 ? -8.461 -10.475 -20.833 1.00 39.34 247 GLY A C 1
ATOM 2003 O O . GLY A 1 247 ? -7.925 -9.654 -20.099 1.00 39.34 247 GLY A O 1
ATOM 2004 N N . GLU A 1 248 ? -7.825 -11.061 -21.850 1.00 37.88 248 GLU A N 1
ATOM 2005 C CA . GLU A 1 248 ? -6.370 -11.037 -22.125 1.00 37.88 248 GLU A CA 1
ATOM 2006 C C . GLU A 1 248 ? -5.715 -9.640 -22.209 1.00 37.88 248 GLU A C 1
ATOM 2008 O O . GLU A 1 248 ? -4.498 -9.524 -22.140 1.00 37.88 248 GLU A O 1
ATOM 2013 N N . ASN A 1 249 ? -6.503 -8.564 -22.312 1.00 39.84 249 ASN A N 1
ATOM 2014 C CA . ASN A 1 249 ? -6.021 -7.174 -22.270 1.00 39.84 249 ASN A CA 1
ATOM 2015 C C . ASN A 1 249 ? -5.930 -6.598 -20.847 1.00 39.84 249 ASN A C 1
ATOM 2017 O O . ASN A 1 249 ? -5.772 -5.388 -20.670 1.00 39.84 249 ASN A O 1
ATOM 2021 N N . TYR A 1 250 ? -6.114 -7.443 -19.837 1.00 42.69 250 TYR A N 1
ATOM 2022 C CA . TYR A 1 250 ? -6.023 -7.077 -18.441 1.00 42.69 250 TYR A CA 1
ATOM 2023 C C . TYR A 1 250 ? -4.658 -7.473 -17.885 1.00 42.69 250 TYR A C 1
ATOM 2025 O O . TYR A 1 250 ? -4.471 -8.561 -17.347 1.00 42.69 250 TYR A O 1
ATOM 2033 N N . GLU A 1 251 ? -3.708 -6.546 -17.965 1.00 37.00 251 GLU A N 1
ATOM 2034 C CA . GLU A 1 251 ? -2.690 -6.482 -16.927 1.00 37.00 251 GLU A CA 1
ATOM 2035 C C . GLU A 1 251 ? -3.426 -6.012 -15.663 1.00 37.00 251 GLU A C 1
ATOM 2037 O O . GLU A 1 251 ? -3.783 -4.837 -15.529 1.00 37.00 251 GLU A O 1
ATOM 2042 N N . PHE A 1 252 ? -3.649 -6.927 -14.705 1.00 41.69 252 PHE A N 1
ATOM 2043 C CA . PHE A 1 252 ? -3.390 -6.540 -13.316 1.00 41.69 252 PHE A CA 1
ATOM 2044 C C . PHE A 1 252 ? -2.022 -5.881 -13.432 1.00 41.69 252 PHE A C 1
ATOM 2046 O O . PHE A 1 252 ? -1.076 -6.593 -13.776 1.00 41.69 252 PHE A O 1
ATOM 2053 N N . ASP A 1 253 ? -1.916 -4.548 -13.312 1.00 40.09 253 ASP A N 1
ATOM 2054 C CA . ASP A 1 253 ? -0.593 -3.944 -13.169 1.00 40.09 253 ASP A CA 1
ATOM 2055 C C . ASP A 1 253 ? 0.100 -4.861 -12.158 1.00 40.09 253 ASP A C 1
ATOM 2057 O O . ASP A 1 253 ? -0.481 -5.120 -11.096 1.00 40.09 253 ASP A O 1
ATOM 2061 N N . ASN A 1 254 ? 1.253 -5.429 -12.521 1.00 34.09 254 ASN A N 1
ATOM 2062 C CA . ASN A 1 254 ? 2.053 -6.346 -11.703 1.00 34.09 254 ASN A CA 1
ATOM 2063 C C . ASN A 1 254 ? 2.531 -5.670 -10.394 1.00 34.09 254 ASN A C 1
ATOM 2065 O O . ASN A 1 254 ? 3.593 -5.970 -9.867 1.00 34.09 254 ASN A O 1
ATOM 2069 N N . PHE A 1 255 ? 1.758 -4.750 -9.817 1.00 40.09 255 PHE A N 1
ATOM 2070 C CA . PHE A 1 255 ? 1.582 -4.635 -8.385 1.00 40.09 255 PHE A CA 1
ATOM 2071 C C . PHE A 1 255 ? 1.038 -5.960 -7.889 1.00 40.09 255 PHE A C 1
ATOM 2073 O O . PHE A 1 255 ? -0.135 -6.137 -7.609 1.00 40.09 255 PHE A O 1
ATOM 2080 N N . ASP A 1 256 ? 1.935 -6.911 -7.820 1.00 31.16 256 ASP A N 1
ATOM 2081 C CA . ASP A 1 256 ? 1.875 -8.089 -7.012 1.00 31.16 256 ASP A CA 1
ATOM 2082 C C . ASP A 1 256 ? 1.431 -7.621 -5.608 1.00 31.16 256 ASP A C 1
ATOM 2084 O O . ASP A 1 256 ? 2.211 -7.139 -4.795 1.00 31.16 256 ASP A O 1
ATOM 2088 N N . TYR A 1 257 ? 0.116 -7.610 -5.343 1.00 39.12 257 TYR A N 1
ATOM 2089 C CA . TYR A 1 257 ? -0.469 -7.021 -4.125 1.00 39.12 257 TYR A CA 1
ATOM 2090 C C . TYR A 1 257 ? -0.049 -7.799 -2.861 1.00 39.12 257 TYR A C 1
ATOM 2092 O O . TYR A 1 257 ? -0.364 -7.396 -1.739 1.00 39.12 257 TYR A O 1
ATOM 2100 N N . LEU A 1 258 ? 0.680 -8.903 -3.061 1.00 28.98 258 LEU A N 1
ATOM 2101 C CA . LEU A 1 258 ? 1.338 -9.739 -2.069 1.00 28.98 258 LEU A CA 1
ATOM 2102 C C . LEU A 1 258 ? 2.857 -9.505 -1.978 1.00 28.98 258 LEU A C 1
ATOM 2104 O O . LEU A 1 258 ? 3.431 -9.856 -0.943 1.00 28.98 258 LEU A O 1
ATOM 2108 N N . THR A 1 259 ? 3.510 -8.880 -2.968 1.00 29.19 259 THR A N 1
ATOM 2109 C CA . THR A 1 259 ? 4.904 -8.438 -2.834 1.00 29.19 259 THR A CA 1
ATOM 2110 C C . THR A 1 259 ? 5.001 -6.925 -2.656 1.00 29.19 259 THR A C 1
ATOM 2112 O O . THR A 1 259 ? 4.525 -6.083 -3.415 1.00 29.19 259 THR A O 1
ATOM 2115 N N . GLN A 1 260 ? 5.611 -6.572 -1.531 1.00 34.91 260 GLN A N 1
ATOM 2116 C CA . GLN A 1 260 ? 5.943 -5.209 -1.164 1.00 34.91 260 GLN A CA 1
ATOM 2117 C C . GLN A 1 260 ? 7.093 -4.730 -2.058 1.00 34.91 260 GLN A C 1
ATOM 2119 O O . GLN A 1 260 ? 8.247 -4.771 -1.644 1.00 34.91 260 GLN A O 1
ATOM 2124 N N . GLU A 1 261 ? 6.800 -4.283 -3.278 1.00 26.98 261 GLU A N 1
ATOM 2125 C CA . GLU A 1 261 ? 7.733 -3.410 -3.988 1.00 26.98 261 GLU A CA 1
ATOM 2126 C C . GLU A 1 261 ? 7.541 -1.967 -3.504 1.00 26.98 261 GLU A C 1
ATOM 2128 O O . GLU A 1 261 ? 6.517 -1.309 -3.742 1.00 26.98 261 GLU A O 1
ATOM 2133 N N . GLU A 1 262 ? 8.538 -1.528 -2.732 1.00 37.44 262 GLU A N 1
ATOM 2134 C CA . GLU A 1 262 ? 8.767 -0.153 -2.304 1.00 37.44 262 GLU A CA 1
ATOM 2135 C C . GLU A 1 262 ? 8.945 0.723 -3.541 1.00 37.44 262 GLU A C 1
ATOM 2137 O O . GLU A 1 262 ? 9.952 0.636 -4.230 1.00 37.44 262 GLU A O 1
ATOM 2142 N N . ASN A 1 263 ? 7.964 1.578 -3.806 1.00 27.17 263 ASN A N 1
ATOM 2143 C CA . ASN A 1 263 ? 8.163 2.808 -4.557 1.00 27.17 263 ASN A CA 1
ATOM 2144 C C . ASN A 1 263 ? 7.206 3.844 -3.964 1.00 27.17 263 ASN A C 1
ATOM 2146 O O . ASN A 1 263 ? 6.032 3.916 -4.335 1.00 27.17 263 ASN A O 1
ATOM 2150 N N . GLU A 1 264 ? 7.712 4.592 -2.987 1.00 29.42 264 GLU A N 1
ATOM 2151 C CA . GLU A 1 264 ? 7.177 5.890 -2.585 1.00 29.42 264 GLU A CA 1
ATOM 2152 C C . GLU A 1 264 ? 8.284 6.925 -2.825 1.00 29.42 264 GLU A C 1
ATOM 2154 O O . GLU A 1 264 ? 9.319 6.895 -2.156 1.00 29.42 264 GLU A O 1
ATOM 2159 N N . GLU A 1 265 ? 8.064 7.797 -3.812 1.00 28.28 265 GLU A N 1
ATOM 2160 C CA . GLU A 1 265 ? 8.539 9.187 -3.769 1.00 28.28 265 GLU A CA 1
ATOM 2161 C C . GLU A 1 265 ? 7.560 10.027 -2.939 1.00 28.28 265 GLU A C 1
ATOM 2163 O O . GLU A 1 265 ? 6.326 9.837 -3.100 1.00 28.28 265 GLU A O 1
#

Radius of gyration: 24.04 Å; Cα contacts (8 Å, |Δi|>4): 333; chains: 1; bounding box: 61×44×62 Å

Sequence (265 aa):
MKLLGNSLYGKSNQKDITTSRHLWSEATLKANFDSHLINYEKVNDSQYIVEINEEEKEFDCTPKSTRLSPSHLGSFVLSHSKKIMNNFIHVIDGFYKPEIYYTDTDSLYISSSNWDKLNEGGLVSENDYCKGKNDYGIIFGLYLAPKVKYNIILTSDGILKEKKTFKGYSKDKITVEDYIRLANGHD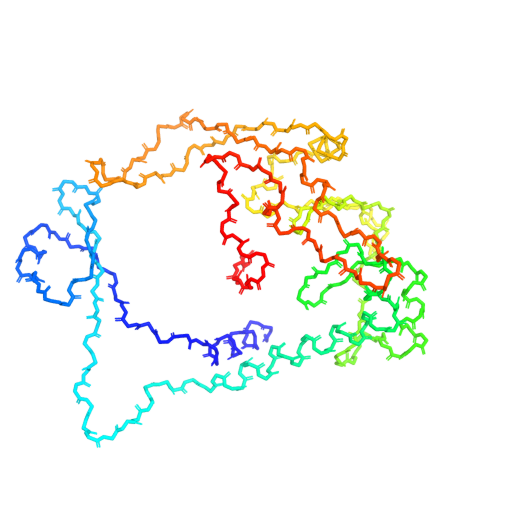VTNEFKKPWVKSFTNGVIIPKGDDKQKKVFRSYLNLVKRKAPDNEGIMYPYNDGKELNMGENYEFDNFDYLTQEENEE

InterPro domains:
  IPR023211 DNA polymerase, palm domain superfamily [G3DSA:3.90.1600.10] (32-179)
  IPR043502 DNA/RNA polymerase superfamily [SSF56672] (1-186)

Secondary structure (DSSP, 8-state):
-HHHHHHHHHHHTPPP--EEEEEEEHHHHHHT-STTEEEEEE-SSSEEEEEEEPP-----SS---S--S-HHHHHHHHHHHHHHHHHHHHHTTTTTSS-EEEEETTEEEE-HHHHHHHHHTT-B-SSSTT-B----EEEEEEEEETTEEEEEEE-TTS-EEEEEEETTS-GGG--HHHHHHHHTT--EEEEEEPPPEEETTTEEEPPPTT-EEEEEE-GGGGGGSPPPP-TT-PPP-S--STTS---TT----S--TTS------